Protein AF-A0A920USP1-F1 (afdb_monomer)

Secondary structure (DSSP, 8-state):
----S--STT--EEEE-GGGTT--THHHHHHHHHHH-SSEEEEEE-HHHHTT-TT--EEE--TTS-S-EEE-SSSHHHHHHHTTEEEEEEEE--PPP--SSHHHHHHHHHHHHHHHHH-HHHHHHHHHTTHHHHHHHHHHT-S-BTTTTBS-SS-TTS--TTSHHHHTTTTTHHHH----TT-TTTT------EEEEEEE-

Radius of gyration: 20.53 Å; Cα contacts (8 Å, |Δi|>4): 372; chains: 1; bounding box: 49×32×53 Å

Structure (mmCIF, N/CA/C/O backbone):
data_AF-A0A920USP1-F1
#
_entry.id   AF-A0A920USP1-F1
#
loop_
_atom_site.group_PDB
_atom_site.id
_atom_site.type_symbol
_atom_site.label_atom_id
_atom_site.label_alt_id
_atom_site.label_comp_id
_atom_site.label_asym_id
_atom_site.label_entity_id
_atom_site.label_seq_id
_atom_site.pdbx_PDB_ins_code
_atom_site.Cartn_x
_atom_site.Cartn_y
_atom_site.Cartn_z
_atom_site.occupancy
_atom_site.B_iso_or_equiv
_atom_site.auth_seq_id
_atom_site.auth_comp_id
_atom_site.auth_asym_id
_atom_site.auth_atom_id
_atom_site.pdbx_PDB_model_num
ATOM 1 N N . MET A 1 1 ? -23.768 18.004 18.013 1.00 29.53 1 MET A N 1
ATOM 2 C CA . MET A 1 1 ? -23.484 17.307 19.291 1.00 29.53 1 MET A CA 1
ATOM 3 C C . MET A 1 1 ? -23.160 15.887 18.896 1.00 29.53 1 MET A C 1
ATOM 5 O O . MET A 1 1 ? -24.008 15.007 18.949 1.00 29.53 1 MET A O 1
ATOM 9 N N . ASP A 1 2 ? -21.971 15.749 18.330 1.00 38.72 2 ASP A N 1
ATOM 10 C CA . ASP A 1 2 ? -21.527 14.575 17.599 1.00 38.72 2 ASP A CA 1
ATOM 11 C C . ASP A 1 2 ? -21.044 13.545 18.611 1.00 38.72 2 ASP A C 1
ATOM 13 O O . ASP A 1 2 ? -20.052 13.755 19.306 1.00 38.72 2 ASP A O 1
ATOM 17 N N . SER A 1 3 ? -21.810 12.470 18.767 1.00 50.75 3 SER A N 1
ATOM 18 C CA . SER A 1 3 ? -21.347 11.284 19.476 1.00 50.75 3 SER A CA 1
ATOM 19 C C . SER A 1 3 ? -20.151 10.727 18.711 1.00 50.75 3 SER A C 1
ATOM 21 O O . SER A 1 3 ? -20.316 10.369 17.541 1.00 50.75 3 SER A O 1
ATOM 23 N N . ASP A 1 4 ? -18.977 10.662 19.344 1.00 56.91 4 ASP A N 1
ATOM 24 C CA . ASP A 1 4 ? -17.809 10.003 18.759 1.00 56.91 4 ASP A CA 1
ATOM 25 C C . ASP A 1 4 ? -18.226 8.619 18.232 1.00 56.91 4 ASP A C 1
ATOM 27 O O . ASP A 1 4 ? -18.841 7.835 18.964 1.00 56.91 4 ASP A O 1
ATOM 31 N N . PRO A 1 5 ? -17.942 8.292 16.959 1.00 61.31 5 PRO A N 1
ATOM 32 C CA . PRO A 1 5 ? -18.365 7.026 16.381 1.00 61.31 5 PRO A CA 1
ATOM 33 C C . PRO A 1 5 ? -17.615 5.828 16.981 1.00 61.31 5 PRO A C 1
ATOM 35 O O . PRO A 1 5 ? -17.983 4.691 16.684 1.00 61.31 5 PRO A O 1
ATOM 38 N N . PHE A 1 6 ? -16.597 6.062 17.813 1.00 64.06 6 PHE A N 1
ATOM 39 C CA . PHE A 1 6 ? -15.884 5.065 18.603 1.00 64.06 6 PHE A CA 1
ATOM 40 C C . PHE A 1 6 ? -16.258 5.246 20.079 1.00 64.06 6 PHE A C 1
ATOM 42 O O . PHE A 1 6 ? -15.922 6.245 20.704 1.00 64.06 6 PHE A O 1
ATOM 49 N N . SER A 1 7 ? -17.007 4.294 20.639 1.00 57.47 7 SER A N 1
ATOM 50 C CA . SER A 1 7 ? -17.599 4.415 21.977 1.00 57.47 7 SER A CA 1
ATOM 51 C C . SER A 1 7 ? -16.647 4.084 23.134 1.00 57.47 7 SER A C 1
ATOM 53 O O . SER A 1 7 ? -16.998 4.416 24.268 1.00 57.47 7 SER A O 1
ATOM 55 N N . LYS A 1 8 ? -15.465 3.486 22.868 1.00 59.38 8 LYS A N 1
ATOM 56 C CA . LYS A 1 8 ? -14.322 3.256 23.789 1.00 59.38 8 LYS A CA 1
ATOM 57 C C . LYS A 1 8 ? -13.103 2.646 23.070 1.00 59.38 8 LYS A C 1
ATOM 59 O O . LYS A 1 8 ? -13.247 1.960 22.060 1.00 59.38 8 LYS A O 1
ATOM 64 N N . GLU A 1 9 ? -11.907 2.830 23.642 1.00 60.62 9 GLU A N 1
ATOM 65 C CA . GLU A 1 9 ? -10.669 2.178 23.180 1.00 60.62 9 GLU A CA 1
ATOM 66 C C . GLU A 1 9 ? -10.782 0.645 23.300 1.00 60.62 9 GLU A C 1
ATOM 68 O O . GLU A 1 9 ? -11.146 0.120 24.355 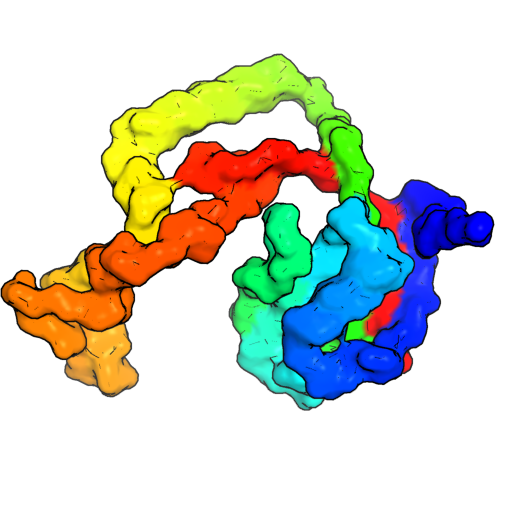1.00 60.62 9 GLU A O 1
ATOM 73 N N . GLY A 1 10 ? -10.491 -0.074 22.211 1.00 65.44 10 GLY A N 1
ATOM 74 C CA . GLY A 1 10 ? -10.566 -1.540 22.155 1.00 65.44 10 GLY A CA 1
ATOM 75 C C . GLY A 1 10 ? -11.961 -2.134 21.906 1.00 65.44 10 GLY A C 1
ATOM 76 O O . GLY A 1 10 ? -12.105 -3.356 21.915 1.00 65.44 10 GLY A O 1
ATOM 77 N N . GLU A 1 11 ? -12.984 -1.313 21.663 1.00 74.81 11 GLU A N 1
ATOM 78 C CA . GLU A 1 11 ? -14.320 -1.799 21.313 1.00 74.81 11 GLU A CA 1
ATOM 79 C C . GLU A 1 11 ? -14.412 -2.188 19.827 1.00 74.81 11 GLU A C 1
ATOM 81 O O . GLU A 1 11 ? -13.885 -1.495 18.954 1.00 74.81 11 GLU A O 1
ATOM 86 N N . ILE A 1 12 ? -15.096 -3.303 19.542 1.00 80.38 12 ILE A N 1
ATOM 87 C CA . ILE A 1 12 ? -15.401 -3.750 18.179 1.00 80.38 12 ILE A CA 1
ATOM 88 C C . ILE A 1 12 ? -16.877 -3.504 17.911 1.00 80.38 12 ILE A C 1
ATOM 90 O O . ILE A 1 12 ? -17.737 -4.035 18.612 1.00 80.38 12 ILE A O 1
ATOM 94 N N . ALA A 1 13 ? -17.168 -2.743 16.862 1.00 83.00 13 ALA A N 1
ATOM 95 C CA . ALA A 1 13 ? -18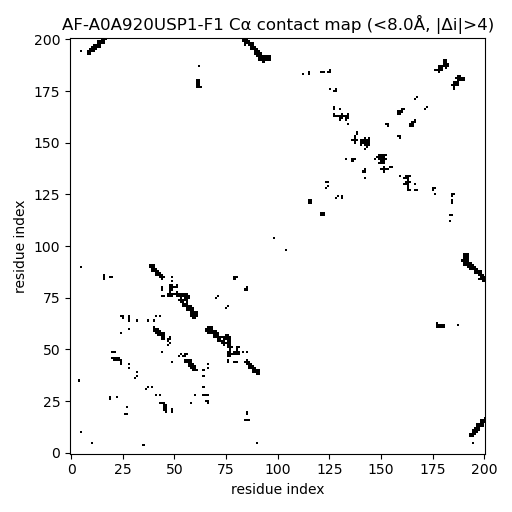.532 -2.474 16.436 1.00 83.00 13 ALA A CA 1
ATOM 96 C C . ALA A 1 13 ? -18.724 -2.768 14.946 1.00 83.00 13 ALA A C 1
ATOM 98 O O . ALA A 1 13 ? -17.786 -2.672 14.146 1.00 83.00 13 ALA A O 1
ATOM 99 N N . TYR A 1 14 ? -19.959 -3.141 14.608 1.00 85.75 14 TYR A N 1
ATOM 100 C CA . TYR A 1 14 ? -20.363 -3.522 13.262 1.00 85.75 14 TYR A CA 1
ATOM 101 C C . TYR A 1 14 ? -21.330 -2.493 12.690 1.00 85.75 14 TYR A C 1
ATOM 103 O O . TYR A 1 14 ? -22.383 -2.243 13.272 1.00 85.75 14 TYR A O 1
ATOM 111 N N . ASP A 1 15 ? -20.969 -1.905 11.553 1.00 86.44 15 ASP A N 1
ATOM 112 C CA . ASP A 1 15 ? -21.799 -0.938 10.834 1.00 86.44 15 ASP A CA 1
ATOM 113 C C . ASP A 1 15 ? -22.231 -1.518 9.476 1.00 86.44 15 ASP A C 1
ATOM 115 O O . ASP A 1 15 ? -21.500 -2.284 8.849 1.00 86.44 15 ASP A O 1
ATOM 119 N N . SER A 1 16 ? -23.421 -1.152 8.992 1.00 88.00 16 SER A N 1
ATOM 120 C CA . SER A 1 16 ? -23.887 -1.621 7.681 1.00 88.00 16 SER A CA 1
ATOM 121 C C . SER A 1 16 ? -23.001 -1.088 6.552 1.00 88.00 16 SER A C 1
ATOM 123 O O . SER A 1 16 ? -22.786 0.122 6.417 1.00 88.00 16 SER A O 1
ATOM 125 N N . ALA A 1 17 ? -22.535 -2.004 5.701 1.00 88.88 17 ALA A N 1
ATOM 126 C CA . ALA A 1 17 ? -21.726 -1.691 4.528 1.00 88.88 17 ALA A CA 1
ATOM 127 C C . ALA A 1 17 ? -22.534 -1.289 3.276 1.00 88.88 17 ALA A C 1
ATOM 129 O O . ALA A 1 17 ? -21.934 -0.893 2.275 1.00 88.88 17 ALA A O 1
ATOM 130 N N . THR A 1 18 ? -23.870 -1.376 3.303 1.00 89.81 18 THR A N 1
ATOM 131 C CA . THR A 1 18 ? -24.747 -1.197 2.126 1.00 89.81 18 THR A CA 1
ATOM 132 C C . THR A 1 18 ? -24.463 0.069 1.301 1.00 89.81 18 THR A C 1
ATOM 134 O O . THR A 1 18 ? -24.410 -0.046 0.077 1.00 89.81 18 THR A O 1
ATOM 137 N N . PRO A 1 19 ? -24.200 1.254 1.893 1.00 89.12 19 PRO A N 1
ATOM 138 C CA . PRO A 1 19 ? -23.930 2.479 1.126 1.00 89.12 19 PRO A CA 1
ATOM 139 C C . PRO A 1 19 ? -22.610 2.480 0.339 1.00 89.12 19 PRO A C 1
ATOM 141 O O . PRO A 1 19 ? -22.355 3.419 -0.421 1.00 89.12 19 PRO A O 1
ATOM 144 N N . TYR A 1 20 ? -21.749 1.487 0.572 1.00 89.12 20 TYR A N 1
ATOM 145 C CA . TYR A 1 20 ? -20.389 1.410 0.039 1.00 89.12 20 TYR A CA 1
ATOM 146 C C . TYR A 1 20 ? -20.204 0.275 -0.980 1.00 89.12 20 TYR A C 1
ATOM 148 O O . TYR A 1 20 ? -19.172 0.237 -1.652 1.00 89.12 20 TYR A O 1
ATOM 156 N N . LEU A 1 21 ? -21.171 -0.644 -1.090 1.00 89.94 21 LEU A N 1
ATOM 157 C CA . LEU A 1 21 ? -21.120 -1.788 -2.006 1.00 89.94 21 LEU A CA 1
ATOM 158 C C . LEU A 1 21 ? -21.119 -1.336 -3.472 1.00 89.94 21 LEU A C 1
ATOM 160 O O . LEU A 1 21 ? -21.748 -0.340 -3.828 1.00 89.94 21 LEU A O 1
ATOM 164 N N . GLY A 1 22 ? -20.390 -2.056 -4.324 1.00 87.44 22 GLY A N 1
ATOM 165 C CA . GLY A 1 22 ? -20.273 -1.776 -5.757 1.00 87.44 22 GLY A CA 1
ATOM 166 C C . GLY A 1 22 ? -19.459 -0.528 -6.116 1.00 87.44 22 GLY A C 1
ATOM 167 O O . GLY A 1 22 ? -19.231 -0.269 -7.296 1.00 87.44 22 GLY A O 1
ATOM 168 N N . LEU A 1 23 ? -18.987 0.246 -5.131 1.00 89.88 23 LEU A N 1
ATOM 169 C CA . LEU A 1 23 ? -18.185 1.445 -5.370 1.00 89.88 23 LEU A CA 1
ATOM 170 C C . LEU A 1 23 ? -16.690 1.117 -5.490 1.00 89.88 23 LEU A C 1
ATOM 172 O O . LEU A 1 23 ? -16.138 0.337 -4.706 1.00 89.88 23 LEU A O 1
ATOM 176 N N . GLY A 1 24 ? -16.013 1.786 -6.429 1.00 88.25 24 GLY A N 1
ATOM 177 C CA . GLY A 1 24 ? -14.551 1.768 -6.543 1.00 88.25 24 GLY A CA 1
ATOM 178 C C . GLY A 1 24 ? -13.883 2.520 -5.389 1.00 88.25 24 GLY A C 1
ATOM 179 O O . GLY A 1 24 ? -14.413 3.531 -4.947 1.00 88.25 24 GLY A O 1
ATOM 180 N N . ASN A 1 25 ? -12.719 2.049 -4.926 1.00 88.19 25 ASN A N 1
ATOM 181 C CA . ASN A 1 25 ? -12.123 2.335 -3.605 1.00 88.19 25 ASN A CA 1
ATOM 182 C C . ASN A 1 25 ? -12.047 3.808 -3.163 1.00 88.19 25 ASN A C 1
ATOM 184 O O . ASN A 1 25 ? -12.152 4.070 -1.968 1.00 88.19 25 ASN A O 1
ATOM 188 N N . PHE A 1 26 ? -11.918 4.770 -4.078 1.00 89.75 26 PHE A N 1
ATOM 189 C CA . PHE A 1 26 ? -11.856 6.196 -3.731 1.00 89.75 26 PHE A CA 1
ATOM 190 C C . PHE A 1 26 ? -13.175 6.748 -3.170 1.00 89.75 26 PHE A C 1
ATOM 192 O O . PHE A 1 26 ? -13.170 7.453 -2.164 1.00 89.75 26 PHE A O 1
ATOM 199 N N . ALA A 1 27 ? -14.313 6.391 -3.770 1.00 90.62 27 ALA A N 1
ATOM 200 C CA . ALA A 1 27 ? -15.624 6.861 -3.322 1.00 90.62 27 ALA A CA 1
ATOM 201 C C . ALA A 1 27 ? -16.006 6.395 -1.896 1.00 90.62 27 ALA A C 1
ATOM 203 O O . ALA A 1 27 ? -16.414 7.238 -1.094 1.00 90.62 27 ALA A O 1
ATOM 204 N N . PRO A 1 28 ? -15.876 5.103 -1.519 1.00 90.38 28 PRO A N 1
ATOM 205 C CA . PRO A 1 28 ? -16.131 4.670 -0.156 1.00 90.38 28 PRO A CA 1
ATOM 206 C C . PRO A 1 28 ? -15.077 5.207 0.818 1.00 90.38 28 PRO A C 1
ATOM 208 O O . PRO A 1 28 ? -15.452 5.514 1.941 1.00 90.38 28 PRO A O 1
ATOM 211 N N . ALA A 1 29 ? -13.813 5.400 0.413 1.00 90.44 29 ALA A N 1
ATOM 212 C CA . ALA A 1 29 ? 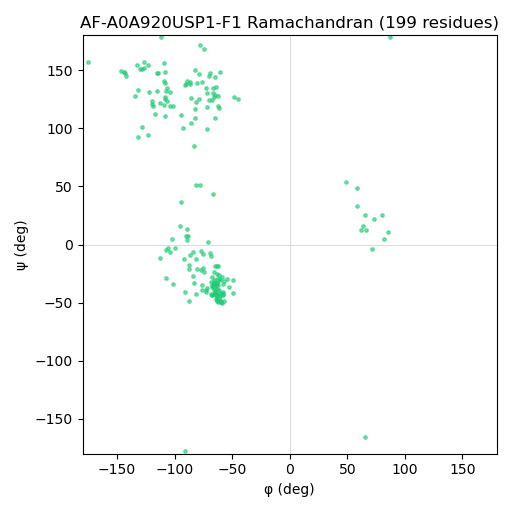-12.805 6.028 1.273 1.00 90.44 29 ALA A CA 1
ATOM 213 C C . ALA A 1 29 ? -13.216 7.448 1.697 1.00 90.44 29 ALA A C 1
ATOM 215 O O . ALA A 1 29 ? -13.258 7.724 2.894 1.00 90.44 29 ALA A O 1
ATOM 216 N N . SER A 1 30 ? -13.611 8.313 0.751 1.00 90.81 30 SER A N 1
ATOM 217 C CA . SER A 1 30 ? -14.113 9.661 1.076 1.00 90.81 30 SER A CA 1
ATOM 218 C C . SER A 1 30 ? -15.308 9.617 2.024 1.00 90.81 30 SER A C 1
ATOM 220 O O . SER A 1 30 ? -15.291 10.274 3.058 1.00 90.81 30 SER A O 1
ATOM 222 N N . ARG A 1 31 ? -16.316 8.785 1.733 1.00 90.56 31 ARG A N 1
ATOM 223 C CA . ARG A 1 31 ? -17.524 8.692 2.571 1.00 90.56 31 ARG A CA 1
ATOM 224 C C . ARG A 1 31 ? -17.252 8.142 3.972 1.00 90.56 31 ARG A C 1
ATOM 226 O O . ARG A 1 31 ? -17.956 8.479 4.920 1.00 90.56 31 ARG A O 1
ATOM 233 N N . LEU A 1 32 ? -16.277 7.247 4.113 1.00 89.38 32 LEU A N 1
ATOM 234 C CA . LEU A 1 32 ? -15.867 6.729 5.416 1.00 89.38 32 LEU A CA 1
ATOM 235 C C . LEU A 1 32 ? -15.093 7.791 6.205 1.00 89.38 32 LEU A C 1
ATOM 237 O O . LEU A 1 32 ? -15.342 7.937 7.396 1.00 89.38 32 LEU A O 1
ATOM 241 N N . HIS A 1 33 ? -14.233 8.581 5.560 1.00 89.31 33 HIS A N 1
ATOM 242 C CA . HIS A 1 33 ? -13.569 9.713 6.214 1.00 89.31 33 HIS A CA 1
ATOM 243 C C . HIS A 1 33 ? -14.541 10.842 6.588 1.00 89.31 33 HIS A C 1
ATOM 245 O O . HIS A 1 33 ? -14.407 11.424 7.658 1.00 89.31 33 HIS A O 1
ATOM 251 N N . GLU A 1 34 ? -15.575 11.099 5.786 1.00 89.56 34 GLU A N 1
ATOM 252 C CA . GLU A 1 34 ? -16.657 12.029 6.144 1.00 89.56 34 GLU A CA 1
ATOM 253 C C . GLU A 1 34 ? -17.440 11.558 7.377 1.00 89.56 34 GLU A C 1
ATOM 255 O O . GLU A 1 34 ? -17.810 12.366 8.224 1.00 89.56 34 GLU A O 1
ATOM 260 N N . ARG A 1 35 ? -17.679 10.246 7.498 1.00 86.44 35 ARG A N 1
ATOM 261 C CA . ARG A 1 35 ? -18.472 9.667 8.590 1.00 86.44 35 ARG A CA 1
ATOM 262 C C . ARG A 1 35 ? -17.689 9.467 9.888 1.00 86.44 35 ARG A C 1
ATOM 264 O O . ARG A 1 35 ? -18.238 9.689 10.961 1.00 86.44 35 ARG A O 1
ATOM 271 N N . TYR A 1 36 ? -16.453 8.982 9.796 1.00 84.94 36 TYR A N 1
ATOM 272 C CA . TYR A 1 36 ? -15.628 8.595 10.949 1.00 84.94 36 TYR A CA 1
ATOM 273 C C . TYR A 1 36 ? -14.499 9.593 11.245 1.00 84.94 36 TYR A C 1
ATOM 275 O O . TYR A 1 36 ? -13.771 9.429 12.221 1.00 84.94 36 TYR A O 1
ATOM 283 N N . GLY A 1 37 ? -14.354 10.632 10.421 1.00 85.69 37 GLY A N 1
ATOM 284 C CA . GLY A 1 37 ? -13.329 11.658 10.545 1.00 85.69 37 GLY A CA 1
ATOM 285 C C . GLY A 1 37 ? -12.007 11.311 9.854 1.00 85.69 37 GLY A C 1
ATOM 286 O O . GLY A 1 37 ? -11.799 10.242 9.278 1.00 85.69 37 GLY A O 1
ATOM 287 N N . ASN A 1 38 ? -11.067 12.251 9.938 1.00 84.62 38 ASN A N 1
ATOM 288 C CA . ASN A 1 38 ? -9.758 12.159 9.281 1.00 84.62 38 ASN A CA 1
ATOM 289 C C . ASN A 1 38 ? -8.700 11.418 10.114 1.00 84.62 38 ASN A C 1
ATOM 291 O O . ASN A 1 38 ? -7.621 11.118 9.618 1.00 84.62 38 ASN A O 1
ATOM 295 N N . LYS A 1 39 ? -8.990 11.112 11.384 1.00 84.56 39 LYS A N 1
ATOM 296 C CA . LYS A 1 39 ? -8.074 10.412 12.301 1.00 84.56 39 LYS A CA 1
ATOM 297 C C . LYS A 1 39 ? -8.324 8.905 12.321 1.00 84.56 39 LYS A C 1
ATOM 299 O O . LYS A 1 39 ? -8.227 8.266 13.361 1.00 84.56 39 LYS A O 1
ATOM 304 N N . VAL A 1 40 ? -8.659 8.333 11.171 1.00 86.62 40 VAL A N 1
ATOM 305 C CA . VAL A 1 40 ? -8.875 6.891 11.011 1.00 86.62 40 VAL A CA 1
ATOM 306 C C . VAL A 1 40 ? -8.009 6.363 9.878 1.00 86.62 40 VAL A C 1
ATOM 308 O O . VAL A 1 40 ? -7.649 7.099 8.963 1.00 86.62 40 VAL A O 1
ATOM 311 N N . SER A 1 41 ? -7.637 5.096 9.946 1.00 88.19 41 SER A N 1
ATOM 312 C CA . SER A 1 41 ? -7.062 4.346 8.836 1.00 88.19 41 SER A CA 1
ATOM 313 C C . SER A 1 41 ? -8.086 3.329 8.364 1.00 88.19 41 SER A C 1
ATOM 315 O O . SER A 1 41 ? -8.805 2.745 9.174 1.00 88.19 41 SER A O 1
ATOM 317 N N . ILE A 1 42 ? -8.181 3.132 7.056 1.00 90.62 42 ILE A N 1
ATOM 318 C CA . ILE A 1 42 ? -9.222 2.303 6.462 1.00 90.62 42 ILE A CA 1
ATOM 319 C C . ILE A 1 42 ? -8.564 1.193 5.653 1.00 90.62 42 ILE A C 1
ATOM 321 O O . ILE A 1 42 ? -7.690 1.470 4.841 1.00 90.62 42 ILE A O 1
ATOM 325 N N . GLY A 1 43 ? -9.002 -0.049 5.850 1.00 92.50 43 GLY A N 1
ATOM 326 C CA . GLY A 1 43 ? -8.791 -1.170 4.936 1.00 92.50 43 GLY A CA 1
ATOM 327 C C . GLY A 1 43 ? -10.059 -1.426 4.121 1.00 92.50 43 GLY A C 1
ATOM 328 O O . GLY A 1 43 ? -11.106 -1.716 4.692 1.00 92.50 43 GLY A O 1
ATOM 329 N N . LEU A 1 44 ? -9.987 -1.316 2.798 1.00 92.62 44 LEU A N 1
ATOM 330 C CA . LEU A 1 44 ? -11.109 -1.386 1.865 1.00 92.62 44 LEU A CA 1
ATOM 331 C C . LEU A 1 44 ? -11.011 -2.592 0.938 1.00 92.62 44 LEU A C 1
ATOM 333 O O . LEU A 1 44 ? -9.994 -2.818 0.279 1.00 92.62 44 LEU A O 1
ATOM 337 N N . CYS A 1 45 ? -12.125 -3.304 0.822 1.00 92.44 45 CYS A N 1
ATOM 338 C CA . CYS A 1 45 ? -12.345 -4.302 -0.207 1.00 92.44 45 CYS A CA 1
ATOM 339 C C . CYS A 1 45 ? -12.880 -3.616 -1.470 1.00 92.44 45 CYS A C 1
ATOM 341 O O . CYS A 1 45 ? -13.873 -2.888 -1.416 1.00 92.44 45 CYS A O 1
ATOM 343 N N . GLY A 1 46 ? -12.226 -3.829 -2.610 1.00 90.25 46 GLY A N 1
ATOM 344 C CA . GLY A 1 46 ? -12.724 -3.331 -3.891 1.00 90.25 46 GLY A CA 1
ATOM 345 C C . GLY A 1 46 ? -13.857 -4.182 -4.466 1.00 90.25 46 GLY A C 1
ATOM 346 O O . GLY A 1 46 ? -14.096 -5.290 -3.987 1.00 90.25 46 GLY A O 1
ATOM 347 N N . PRO A 1 47 ? -14.506 -3.722 -5.550 1.00 90.88 47 PRO A N 1
ATOM 348 C CA . PRO A 1 47 ? -15.579 -4.473 -6.205 1.00 90.88 47 PRO A CA 1
ATOM 349 C C . PRO A 1 47 ? -15.119 -5.870 -6.649 1.00 90.88 47 PRO A C 1
ATOM 351 O O . PRO A 1 47 ? -15.893 -6.815 -6.595 1.00 90.88 47 PRO A O 1
ATOM 354 N N . VAL A 1 48 ? -13.834 -6.027 -7.001 1.00 90.81 48 VAL A N 1
ATOM 355 C CA . VAL A 1 48 ? -13.241 -7.329 -7.357 1.00 90.81 48 VAL A CA 1
ATOM 356 C C . VAL A 1 48 ? -13.243 -8.319 -6.195 1.00 90.81 48 VAL A C 1
ATOM 358 O O . VAL A 1 48 ? -13.425 -9.514 -6.405 1.00 90.81 48 VAL A O 1
ATOM 361 N N . GLY A 1 49 ? -13.067 -7.836 -4.965 1.00 89.94 49 GLY A N 1
ATOM 362 C CA . GLY A 1 49 ? -13.164 -8.683 -3.780 1.00 89.94 49 GLY A CA 1
ATOM 363 C C . GLY A 1 49 ? -14.613 -9.006 -3.422 1.00 89.94 49 GLY A C 1
ATOM 364 O O . GLY A 1 49 ? -14.886 -10.136 -3.029 1.00 89.94 49 GLY A O 1
ATOM 365 N N . GLU A 1 50 ? -15.550 -8.074 -3.636 1.00 90.44 50 GLU A N 1
ATOM 366 C CA . GLU A 1 50 ? -16.982 -8.270 -3.347 1.00 90.44 50 GLU A CA 1
ATOM 367 C C . GLU A 1 50 ? -17.593 -9.462 -4.093 1.00 90.44 50 GLU A C 1
ATOM 369 O O . GLU A 1 50 ? -18.350 -10.222 -3.496 1.00 90.44 50 GLU A O 1
ATOM 374 N N . TYR A 1 51 ? -17.235 -9.672 -5.366 1.00 91.19 51 TYR A N 1
ATOM 375 C CA . TYR A 1 51 ? -17.688 -10.845 -6.127 1.00 91.19 51 TYR A CA 1
ATOM 376 C C . TYR A 1 51 ? -16.772 -12.077 -5.988 1.00 91.19 51 TYR A C 1
ATOM 378 O O . TYR A 1 51 ? -16.979 -13.076 -6.675 1.00 91.19 51 TYR A O 1
ATOM 386 N N . GLY A 1 52 ? -15.761 -12.037 -5.110 1.00 87.94 52 GLY A N 1
ATOM 387 C CA . GLY A 1 52 ? -14.871 -13.173 -4.837 1.00 87.94 52 GLY A CA 1
ATOM 388 C C . GLY A 1 52 ? -13.753 -13.391 -5.865 1.00 87.94 52 GLY A C 1
ATOM 389 O O . GLY A 1 52 ? -13.261 -14.508 -6.014 1.00 87.94 52 GLY A O 1
ATOM 390 N N . GLY A 1 53 ? -13.329 -12.353 -6.588 1.00 90.19 53 GLY A N 1
ATOM 391 C CA . GLY A 1 53 ? -12.264 -12.453 -7.586 1.00 90.19 53 GLY A CA 1
ATOM 392 C C . GLY A 1 53 ? -10.893 -12.740 -6.966 1.00 90.19 53 GLY A C 1
ATOM 393 O O . GLY A 1 53 ? -10.401 -11.965 -6.150 1.00 90.19 53 GLY A O 1
ATOM 394 N N . LEU A 1 54 ? -10.220 -13.807 -7.401 1.00 88.94 54 LEU A N 1
ATOM 395 C CA . LEU A 1 54 ? -8.945 -14.280 -6.826 1.00 88.94 54 LEU A CA 1
ATOM 396 C C . LEU A 1 54 ? -7.770 -13.292 -6.959 1.00 88.94 54 LEU A C 1
ATOM 398 O O . LEU A 1 54 ? -6.787 -13.399 -6.231 1.00 88.94 54 LEU A O 1
ATOM 402 N N . LEU A 1 55 ? -7.876 -12.321 -7.870 1.00 88.75 55 LEU A N 1
ATOM 403 C CA . LEU A 1 55 ? -6.888 -11.254 -8.072 1.00 88.75 55 LEU A CA 1
ATOM 404 C C . LEU A 1 55 ? -7.152 -10.013 -7.204 1.00 88.75 55 LEU A C 1
ATOM 406 O O . LEU A 1 55 ? -6.473 -9.000 -7.351 1.00 88.75 55 LEU A O 1
ATOM 410 N N . SER A 1 56 ? -8.155 -10.053 -6.325 1.00 90.75 56 SER A N 1
ATOM 411 C CA . SER A 1 56 ? -8.479 -8.917 -5.467 1.00 90.75 56 SER A CA 1
ATOM 412 C C . SER A 1 56 ? -7.505 -8.763 -4.303 1.00 90.75 56 SER A C 1
ATOM 414 O O . SER A 1 56 ? -7.117 -9.720 -3.623 1.00 90.75 56 SER A O 1
ATOM 416 N N . GLY A 1 57 ? -7.175 -7.502 -4.047 1.00 90.38 57 GLY A N 1
ATOM 417 C CA . GLY A 1 57 ? -6.434 -7.065 -2.878 1.00 90.38 57 GLY A CA 1
ATOM 418 C C . GLY A 1 57 ? -7.282 -6.235 -1.923 1.00 90.38 57 GLY A C 1
ATOM 419 O O . GLY A 1 57 ? -8.447 -5.933 -2.192 1.00 90.38 57 GLY A O 1
ATOM 420 N N . ILE A 1 58 ? -6.655 -5.840 -0.821 1.00 92.06 58 ILE A N 1
ATOM 421 C CA . ILE A 1 58 ? -7.211 -4.896 0.152 1.00 92.06 58 ILE A CA 1
ATOM 422 C C . ILE A 1 58 ? -6.444 -3.582 0.016 1.00 92.06 58 ILE A C 1
ATOM 424 O O . ILE A 1 58 ? -5.211 -3.582 0.057 1.00 92.06 58 ILE A O 1
ATOM 428 N N . SER A 1 59 ? -7.165 -2.477 -0.166 1.00 91.56 59 SER A N 1
ATOM 429 C CA . SER A 1 59 ? -6.580 -1.136 -0.221 1.00 91.56 59 SER A CA 1
ATOM 430 C C . SER A 1 59 ? -6.542 -0.505 1.164 1.00 91.56 59 SER A C 1
ATOM 432 O O . SER A 1 59 ? -7.529 -0.576 1.881 1.00 91.56 59 SER A O 1
ATOM 434 N N . PHE A 1 60 ? -5.449 0.156 1.524 1.00 90.50 60 PHE A N 1
ATOM 435 C CA . PHE A 1 60 ? -5.297 0.866 2.787 1.00 90.50 60 PHE A CA 1
ATOM 436 C C . PHE A 1 60 ? -5.138 2.369 2.571 1.00 90.50 60 PHE A C 1
ATOM 438 O O . PHE A 1 60 ? -4.550 2.795 1.570 1.00 90.50 60 PHE A O 1
ATOM 445 N N . SER A 1 61 ? -5.649 3.153 3.520 1.00 85.38 61 SER A N 1
ATOM 446 C CA . SER A 1 61 ? -5.428 4.599 3.575 1.00 85.38 61 SER A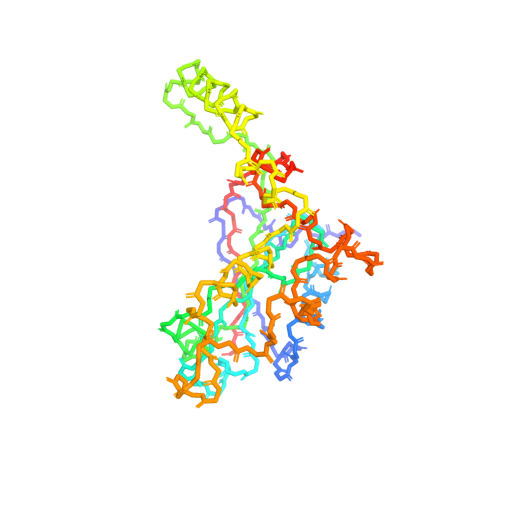 CA 1
ATOM 447 C C . SER A 1 61 ? -3.949 4.923 3.790 1.00 85.38 61 SER A C 1
ATOM 449 O O . SER A 1 61 ? -3.284 4.323 4.635 1.00 85.38 61 SER A O 1
ATOM 451 N N . ASP A 1 62 ? -3.450 5.895 3.037 1.00 80.88 62 ASP A N 1
ATOM 452 C CA . ASP A 1 62 ? -2.132 6.499 3.227 1.00 80.88 62 ASP A CA 1
ATOM 453 C C . ASP A 1 62 ? -2.198 7.725 4.156 1.00 80.88 62 ASP A C 1
ATOM 455 O O . ASP A 1 62 ? -3.274 8.082 4.645 1.00 80.88 62 ASP A O 1
ATOM 459 N N . THR A 1 63 ? -1.071 8.408 4.381 1.00 73.75 63 THR A N 1
ATOM 460 C CA . THR A 1 63 ? -1.023 9.638 5.200 1.00 73.75 63 THR A CA 1
ATOM 461 C C . THR A 1 63 ? -1.930 10.753 4.675 1.00 73.75 63 THR A C 1
ATOM 463 O O . THR A 1 63 ? -2.446 11.538 5.464 1.00 73.75 63 THR A O 1
ATOM 466 N N . ASP A 1 64 ? -2.176 10.777 3.363 1.00 77.81 64 ASP A N 1
ATOM 467 C CA . ASP A 1 64 ? -3.077 11.725 2.695 1.00 77.81 64 ASP A CA 1
ATOM 468 C C . ASP A 1 64 ? -4.535 11.229 2.630 1.00 77.81 64 ASP A C 1
ATOM 470 O O . ASP A 1 64 ? -5.336 11.749 1.852 1.00 77.81 64 ASP A O 1
ATOM 474 N N . LEU A 1 65 ? -4.889 10.184 3.390 1.00 80.69 65 LEU A N 1
ATOM 475 C CA . LEU A 1 65 ? -6.234 9.588 3.446 1.00 80.69 65 LEU A CA 1
ATOM 476 C C . LEU A 1 65 ? -6.712 8.962 2.121 1.00 80.69 65 LEU A C 1
ATOM 478 O O . LEU A 1 65 ? -7.892 8.664 1.935 1.00 80.69 65 LEU A O 1
ATOM 482 N N . ARG A 1 66 ? -5.792 8.726 1.181 1.00 81.12 66 ARG A N 1
ATOM 483 C CA . ARG A 1 66 ? -6.080 8.068 -0.101 1.00 81.12 66 ARG A CA 1
ATOM 484 C C . ARG A 1 66 ? -5.927 6.551 0.032 1.00 81.12 66 ARG A C 1
ATOM 486 O O . ARG A 1 66 ? -4.956 6.115 0.644 1.00 81.12 66 ARG A O 1
ATOM 493 N N . PRO A 1 67 ? -6.788 5.728 -0.594 1.00 83.75 67 PRO A N 1
ATOM 494 C CA . PRO A 1 67 ? -6.665 4.268 -0.581 1.00 83.75 67 PRO A CA 1
ATOM 495 C C . PRO A 1 67 ? -5.583 3.764 -1.566 1.00 83.75 67 PRO A C 1
ATOM 497 O O . PRO A 1 67 ? -5.859 2.922 -2.422 1.00 83.75 67 PRO A O 1
ATOM 500 N N . SER A 1 68 ? -4.367 4.321 -1.504 1.00 83.69 68 SER A N 1
ATOM 501 C CA . SER A 1 68 ? -3.277 4.088 -2.470 1.00 83.69 68 SER A CA 1
ATOM 502 C C . SER A 1 68 ? -2.337 2.940 -2.094 1.00 83.69 68 SER A C 1
ATOM 504 O O . SER A 1 68 ? -1.551 2.490 -2.927 1.00 83.69 68 SER A O 1
ATOM 506 N N . ARG A 1 69 ? -2.408 2.422 -0.863 1.00 85.75 69 ARG A N 1
ATOM 507 C CA . ARG A 1 69 ? -1.620 1.258 -0.424 1.00 85.75 69 ARG A CA 1
ATOM 508 C C . ARG A 1 69 ? -2.397 -0.021 -0.703 1.00 85.75 69 ARG A C 1
ATOM 510 O O . ARG A 1 69 ? -3.596 -0.044 -0.471 1.00 85.75 69 ARG A O 1
ATOM 517 N N . LEU A 1 70 ? -1.759 -1.087 -1.191 1.00 87.62 70 LEU A N 1
ATOM 518 C CA . LEU A 1 70 ? -2.463 -2.333 -1.527 1.00 87.62 70 LEU A CA 1
ATOM 519 C C . LEU A 1 70 ? -1.753 -3.587 -1.011 1.00 87.62 70 LEU A C 1
ATOM 521 O O . LEU A 1 70 ? -0.608 -3.858 -1.365 1.00 87.62 70 LEU A O 1
ATOM 525 N N . ALA A 1 71 ? -2.491 -4.428 -0.286 1.00 89.25 71 ALA A N 1
ATOM 526 C CA . ALA A 1 71 ? -2.181 -5.847 -0.147 1.00 89.25 71 ALA A CA 1
ATOM 527 C C . ALA A 1 71 ? -2.752 -6.586 -1.366 1.00 89.25 71 ALA A C 1
ATOM 529 O O . ALA A 1 71 ? -3.889 -7.050 -1.347 1.00 89.25 71 ALA A O 1
ATOM 530 N N . ALA A 1 72 ? -1.988 -6.607 -2.462 1.00 83.38 72 ALA A N 1
ATOM 531 C CA . ALA A 1 72 ? -2.494 -6.956 -3.794 1.00 83.38 72 ALA A CA 1
ATOM 532 C C . ALA A 1 72 ? -2.481 -8.457 -4.140 1.00 83.38 72 ALA A C 1
ATOM 534 O O . ALA A 1 72 ? -3.175 -8.877 -5.061 1.00 83.38 72 ALA A O 1
ATOM 535 N N . ARG A 1 73 ? -1.666 -9.273 -3.460 1.00 89.00 73 ARG A N 1
ATOM 536 C CA . ARG A 1 73 ? -1.421 -10.677 -3.834 1.00 89.00 73 ARG A CA 1
ATOM 537 C C . ARG A 1 73 ? -2.053 -11.661 -2.852 1.00 89.00 73 ARG A C 1
ATOM 539 O O . ARG A 1 73 ? -2.273 -11.338 -1.691 1.00 89.00 73 ARG A O 1
ATOM 546 N N . GLY A 1 74 ? -2.309 -12.878 -3.336 1.00 85.75 74 GLY A N 1
ATOM 547 C CA . GLY A 1 74 ? -2.818 -13.988 -2.524 1.00 85.75 74 GLY A CA 1
ATOM 548 C C . GLY A 1 74 ? -4.339 -14.027 -2.354 1.00 85.75 74 GLY A C 1
ATOM 549 O O . GLY A 1 74 ? -4.822 -14.786 -1.523 1.00 85.75 74 GLY A O 1
ATOM 550 N N . GLY A 1 75 ? -5.097 -13.222 -3.108 1.00 87.62 75 GLY A N 1
ATOM 551 C CA . GLY A 1 75 ? -6.564 -13.242 -3.068 1.00 87.62 75 GLY A CA 1
ATOM 552 C C . GLY A 1 75 ? -7.158 -12.805 -1.727 1.00 87.62 75 GLY A C 1
ATOM 553 O O . GLY A 1 75 ? -8.275 -13.190 -1.383 1.00 87.62 75 GLY A O 1
ATOM 554 N N . VAL A 1 76 ? -6.423 -12.000 -0.955 1.00 91.81 76 VAL A N 1
ATOM 555 C CA . VAL A 1 76 ? -6.865 -11.515 0.362 1.00 91.81 76 VAL A CA 1
ATOM 556 C C . VAL A 1 76 ? -8.143 -10.676 0.279 1.00 91.81 76 VAL A C 1
ATOM 558 O O . VAL A 1 76 ? -8.963 -10.720 1.196 1.00 91.81 76 VAL A O 1
ATOM 561 N N . GLY A 1 77 ? -8.370 -9.976 -0.839 1.00 90.38 77 GLY A N 1
ATOM 562 C CA . GLY A 1 77 ? -9.627 -9.266 -1.084 1.00 90.38 77 GLY A CA 1
ATOM 563 C C . GLY A 1 77 ? -10.817 -10.218 -1.246 1.00 90.38 77 GLY A C 1
ATOM 564 O O . GLY A 1 77 ? -11.900 -9.932 -0.743 1.00 90.38 77 GLY A O 1
ATOM 565 N N . ALA A 1 78 ? -10.615 -11.385 -1.865 1.00 91.44 78 ALA A N 1
ATOM 566 C CA . ALA A 1 78 ? -11.665 -12.373 -2.100 1.00 91.44 78 ALA A CA 1
ATOM 567 C C . ALA A 1 78 ? -12.045 -13.047 -0.790 1.00 91.44 78 ALA A C 1
ATOM 569 O O . ALA A 1 78 ? -13.221 -13.281 -0.524 1.00 91.44 78 ALA A O 1
ATOM 570 N N . PHE A 1 79 ? -11.051 -13.298 0.065 1.00 92.31 79 PHE A N 1
ATOM 571 C CA . PHE A 1 79 ? -11.295 -13.757 1.423 1.00 92.31 79 PHE A CA 1
ATOM 572 C C . PHE A 1 79 ? -12.145 -12.745 2.202 1.00 92.31 79 PHE A C 1
ATOM 574 O O . PHE A 1 79 ? -13.176 -13.118 2.763 1.00 92.31 79 PHE A O 1
ATOM 581 N N . MET A 1 80 ? -11.772 -11.463 2.179 1.00 92.38 80 MET A N 1
ATOM 582 C CA . MET A 1 80 ? -12.518 -10.397 2.855 1.00 92.38 80 MET A CA 1
ATOM 583 C C . MET A 1 80 ? -13.961 -10.271 2.326 1.00 92.38 80 MET A C 1
ATOM 585 O O . MET A 1 80 ? -14.906 -10.223 3.117 1.00 92.38 80 MET A O 1
ATOM 589 N N . GLY A 1 81 ? -14.149 -10.317 1.004 1.00 90.19 81 GLY A N 1
ATOM 590 C CA . GLY A 1 81 ? -15.469 -10.310 0.367 1.00 90.19 81 GLY A CA 1
ATOM 591 C C . GLY A 1 81 ? -16.309 -11.552 0.677 1.00 90.19 81 GLY A C 1
ATOM 592 O O . GLY A 1 81 ? -17.496 -11.426 0.968 1.00 90.19 81 GLY A O 1
ATOM 593 N N . SER A 1 82 ? -15.701 -12.743 0.747 1.00 91.94 82 SER A N 1
ATOM 594 C CA . SER A 1 82 ? -16.395 -13.986 1.137 1.00 91.94 82 SER A CA 1
ATOM 595 C C . SER A 1 82 ? -16.970 -13.929 2.556 1.00 91.94 82 SER A C 1
ATOM 597 O O . SER A 1 82 ? -17.951 -14.603 2.871 1.00 91.94 82 SER A O 1
ATOM 599 N N . LYS A 1 83 ? -16.369 -13.096 3.414 1.00 91.38 83 LYS A N 1
ATOM 600 C CA . LYS A 1 83 ? -16.823 -12.817 4.779 1.00 91.38 83 LYS A CA 1
ATOM 601 C C . LYS A 1 83 ? -17.788 -11.639 4.864 1.00 91.38 83 LYS A C 1
ATOM 603 O O . LYS A 1 83 ? -18.144 -11.259 5.974 1.00 91.38 83 LYS A O 1
ATOM 608 N N . ARG A 1 84 ? -18.231 -11.087 3.728 1.00 90.50 84 ARG A N 1
ATOM 609 C CA . ARG A 1 84 ? -19.172 -9.960 3.672 1.00 90.50 84 ARG A CA 1
ATOM 610 C C . ARG A 1 84 ? -18.660 -8.713 4.397 1.00 90.50 84 ARG A C 1
ATOM 612 O O . ARG A 1 84 ? -19.438 -7.946 4.958 1.00 90.50 84 ARG A O 1
ATOM 619 N N . VAL A 1 85 ? -17.342 -8.504 4.380 1.00 91.38 85 VAL A N 1
ATOM 620 C CA . VAL A 1 85 ? -16.701 -7.323 4.967 1.00 91.38 85 VAL A CA 1
ATOM 621 C C . VAL A 1 85 ? -16.292 -6.380 3.843 1.00 91.38 85 VAL A C 1
ATOM 623 O O . VAL A 1 85 ? -15.480 -6.736 2.989 1.00 91.38 85 VAL A O 1
ATOM 626 N N . LYS A 1 86 ? -16.834 -5.159 3.839 1.00 91.19 86 LYS A N 1
ATOM 627 C CA . LYS A 1 86 ? -16.481 -4.143 2.831 1.00 91.19 86 LYS A CA 1
ATOM 628 C C . LYS A 1 86 ? -15.316 -3.272 3.278 1.00 91.19 86 LYS A C 1
ATOM 630 O O . LYS A 1 86 ? -14.454 -2.932 2.469 1.00 91.19 86 LYS A O 1
ATOM 635 N N . ALA A 1 87 ? -15.304 -2.897 4.551 1.00 91.94 87 ALA A N 1
ATOM 636 C CA . ALA A 1 87 ? -14.309 -1.995 5.100 1.00 91.94 87 ALA A CA 1
ATOM 637 C C . ALA A 1 87 ? -13.984 -2.352 6.549 1.00 91.94 87 ALA A C 1
ATOM 639 O O . ALA A 1 87 ? -14.841 -2.821 7.298 1.00 91.94 87 ALA A O 1
ATOM 640 N N . ILE A 1 88 ? -12.747 -2.084 6.937 1.00 91.50 88 ILE A N 1
ATOM 641 C CA . ILE A 1 88 ? -12.279 -2.085 8.316 1.00 91.50 88 ILE A CA 1
ATOM 642 C C . ILE A 1 88 ? -11.799 -0.666 8.588 1.00 91.50 88 ILE A C 1
ATOM 644 O O . ILE A 1 88 ? -10.908 -0.183 7.896 1.00 91.50 88 ILE A O 1
ATOM 648 N N . VAL A 1 89 ? -12.403 0.008 9.557 1.00 89.38 89 VAL A N 1
ATOM 649 C CA . VAL A 1 89 ? -12.032 1.363 9.965 1.00 89.38 89 VAL A CA 1
ATOM 650 C C . VAL A 1 89 ? -11.360 1.264 11.321 1.00 89.38 89 VAL A C 1
ATOM 652 O O . VAL A 1 89 ? -11.922 0.696 12.256 1.00 89.38 89 VAL A O 1
ATOM 655 N N . VAL A 1 90 ? -10.153 1.801 11.423 1.00 87.81 90 VAL A N 1
ATOM 656 C CA . VAL A 1 90 ? -9.358 1.777 12.645 1.00 87.81 90 VAL A CA 1
ATOM 657 C C . VAL A 1 90 ? -9.070 3.199 13.079 1.00 87.81 90 VAL A C 1
ATOM 659 O O . VAL A 1 90 ? -8.505 3.973 12.312 1.00 87.81 90 VAL A O 1
ATOM 662 N N . GLU A 1 91 ? -9.441 3.553 14.302 1.00 84.31 91 GLU A N 1
ATOM 663 C CA . GLU A 1 91 ? -9.093 4.858 14.862 1.00 84.31 91 GLU A CA 1
ATOM 664 C C . GLU A 1 91 ? -7.576 4.968 15.067 1.00 84.31 91 GLU A C 1
ATOM 666 O O . GLU A 1 91 ? -6.933 4.039 15.555 1.00 84.31 91 GLU A O 1
ATOM 671 N N . GLN A 1 92 ? -6.990 6.099 14.677 1.00 76.50 92 GLN A N 1
ATOM 672 C CA . GLN A 1 92 ? -5.578 6.380 14.900 1.00 76.50 92 GLN A CA 1
ATOM 673 C C . GLN A 1 92 ? -5.397 6.991 16.291 1.00 76.50 92 GLN A C 1
ATOM 675 O O . GLN A 1 92 ? -5.659 8.177 16.496 1.00 76.50 92 GLN A O 1
ATOM 680 N N . ASN A 1 93 ? -4.896 6.207 17.244 1.00 70.69 93 ASN A N 1
ATOM 681 C CA . ASN A 1 93 ? -4.472 6.757 18.529 1.00 70.69 93 ASN A CA 1
ATOM 682 C C . ASN A 1 93 ? -3.047 7.360 18.398 1.00 70.69 93 ASN A C 1
ATOM 684 O O . ASN A 1 93 ? -2.120 6.633 18.033 1.00 70.69 93 ASN A O 1
ATOM 688 N N . PRO A 1 94 ? -2.844 8.661 18.704 1.00 63.84 94 PRO A N 1
ATOM 689 C CA . PRO A 1 94 ? -1.560 9.361 18.553 1.00 63.84 94 PRO A CA 1
ATOM 690 C C . PRO A 1 94 ? -0.472 8.940 19.563 1.00 63.84 94 PRO A C 1
ATOM 692 O O . PRO A 1 94 ? 0.623 9.510 19.571 1.00 63.84 94 PRO A O 1
ATOM 695 N N . GLY A 1 95 ? -0.745 7.968 20.437 1.00 66.94 95 GLY A N 1
ATOM 696 C CA . GLY A 1 95 ? 0.212 7.451 21.410 1.00 66.94 95 GLY A CA 1
ATOM 697 C C . GLY A 1 95 ? 1.311 6.585 20.789 1.00 66.94 95 GLY A C 1
ATOM 698 O O . GLY A 1 95 ? 1.058 5.671 20.007 1.00 66.94 95 GLY A O 1
ATOM 699 N N . MET A 1 96 ? 2.560 6.819 21.200 1.00 70.75 96 MET A N 1
ATOM 700 C CA . MET A 1 96 ? 3.655 5.896 20.905 1.00 70.75 96 MET A CA 1
ATOM 701 C C . MET A 1 96 ? 3.425 4.576 21.656 1.00 70.75 96 MET A C 1
ATOM 703 O O . MET A 1 96 ? 3.200 4.617 22.871 1.00 70.75 96 MET A O 1
ATOM 707 N N . PRO A 1 97 ? 3.520 3.411 20.990 1.00 78.56 97 PRO A N 1
ATOM 708 C CA . PRO A 1 97 ? 3.373 2.132 21.670 1.00 78.56 97 PRO A CA 1
ATOM 709 C C . PRO A 1 97 ? 4.439 1.970 22.759 1.00 78.56 97 PRO A C 1
ATOM 711 O O . PRO A 1 97 ? 5.558 2.482 22.650 1.00 78.56 97 PRO A O 1
ATOM 714 N N . LYS A 1 98 ? 4.098 1.249 23.833 1.00 82.69 98 LYS A N 1
ATOM 715 C CA . LYS A 1 98 ? 5.021 1.003 24.946 1.00 82.69 98 LYS A CA 1
ATOM 716 C C . LYS A 1 98 ? 6.195 0.152 24.461 1.00 82.69 98 LYS A C 1
ATOM 718 O O . LYS A 1 98 ? 6.052 -1.040 24.209 1.00 82.69 98 LYS A O 1
ATOM 723 N N . LEU A 1 99 ? 7.367 0.770 24.357 1.00 85.69 99 LEU A N 1
ATOM 724 C CA . LEU A 1 99 ? 8.609 0.088 23.999 1.00 85.69 99 LEU A CA 1
ATOM 725 C C . LEU A 1 99 ? 9.278 -0.482 25.253 1.00 85.69 99 LEU A C 1
ATOM 727 O O . LEU A 1 99 ? 9.362 0.204 26.271 1.00 85.69 99 LEU A O 1
ATOM 731 N N . HIS A 1 100 ? 9.796 -1.711 25.162 1.00 87.81 100 HIS A N 1
ATOM 732 C CA . HIS A 1 100 ? 10.546 -2.346 26.252 1.00 87.81 100 HIS A CA 1
ATOM 733 C C . HIS A 1 100 ? 11.809 -1.547 26.619 1.00 87.81 100 HIS A C 1
ATOM 735 O O . HIS A 1 100 ? 12.041 -1.254 27.787 1.00 87.81 100 HIS A O 1
ATOM 741 N N . ASP A 1 101 ? 12.602 -1.147 25.618 1.00 91.25 101 ASP A N 1
ATOM 742 C CA . ASP A 1 101 ? 13.761 -0.263 25.788 1.00 91.25 101 ASP A CA 1
ATOM 743 C C . ASP A 1 101 ? 13.721 0.864 24.753 1.00 91.25 101 ASP A C 1
ATOM 745 O O . ASP A 1 101 ? 14.200 0.745 23.621 1.00 91.25 101 ASP A O 1
ATOM 749 N N . ARG A 1 102 ? 13.123 1.988 25.152 1.00 88.38 102 ARG A N 1
ATOM 750 C CA . ARG A 1 102 ? 12.963 3.156 24.281 1.00 88.38 102 ARG A CA 1
ATOM 751 C C . ARG A 1 102 ? 14.301 3.735 23.825 1.00 88.38 102 ARG A C 1
ATOM 753 O O . ARG A 1 102 ? 14.406 4.161 22.678 1.00 88.38 102 ARG A O 1
ATOM 760 N N . LYS A 1 103 ? 15.314 3.782 24.697 1.00 90.50 103 LYS A N 1
ATOM 761 C CA . LYS A 1 103 ? 16.606 4.398 24.356 1.00 90.50 103 LYS A CA 1
ATOM 762 C C . LYS A 1 103 ? 17.325 3.574 23.298 1.00 90.50 103 LYS A C 1
ATOM 764 O O . LYS A 1 103 ? 17.813 4.146 22.326 1.00 90.50 103 LYS A O 1
ATOM 769 N N . LYS A 1 104 ? 17.329 2.249 23.449 1.00 92.62 104 LYS A N 1
ATOM 770 C CA . LYS A 1 104 ? 17.947 1.345 22.479 1.00 92.62 104 LYS A CA 1
ATOM 771 C C . LYS A 1 10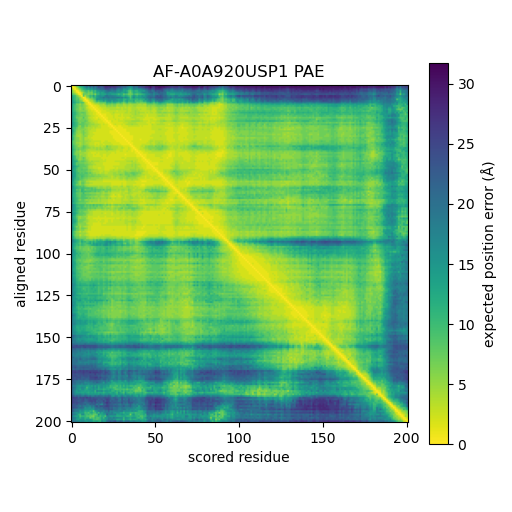4 ? 17.258 1.411 21.119 1.00 92.62 104 LYS A C 1
ATOM 773 O O . LYS A 1 104 ? 17.943 1.595 20.120 1.00 92.62 104 LYS A O 1
ATOM 778 N N . VAL A 1 105 ? 15.923 1.352 21.080 1.00 90.69 105 VAL A N 1
ATOM 779 C CA . VAL A 1 105 ? 15.161 1.432 19.819 1.00 90.69 105 VAL A CA 1
ATOM 780 C C . VAL A 1 105 ? 15.428 2.750 19.095 1.00 90.69 105 VAL A C 1
ATOM 782 O O . VAL A 1 105 ? 15.781 2.741 17.919 1.00 90.69 105 VAL A O 1
ATOM 785 N N . MET A 1 106 ? 15.339 3.885 19.796 1.00 88.56 106 MET A N 1
ATOM 786 C CA . MET A 1 106 ? 15.599 5.192 19.183 1.00 88.56 106 MET A CA 1
ATOM 787 C C . MET A 1 106 ? 17.056 5.341 18.720 1.00 88.56 106 MET A C 1
ATOM 789 O O . MET A 1 106 ? 17.305 5.954 17.682 1.00 88.56 106 MET A O 1
ATOM 793 N N . GLY A 1 107 ? 18.012 4.761 19.454 1.00 91.88 107 GLY A N 1
ATOM 794 C CA . GLY A 1 107 ? 19.416 4.699 19.046 1.00 91.88 107 GLY A CA 1
ATOM 795 C C . GLY A 1 107 ? 19.611 3.919 17.744 1.00 91.88 107 GLY A C 1
ATOM 796 O O . GLY A 1 107 ? 20.249 4.424 16.822 1.00 91.88 107 GLY A O 1
ATOM 797 N N . SER A 1 108 ? 19.004 2.734 17.631 1.00 90.88 108 SER A N 1
ATOM 798 C CA . SER A 1 108 ? 19.052 1.908 16.418 1.00 90.88 108 SER A CA 1
ATOM 799 C C . SER A 1 108 ? 18.381 2.580 15.220 1.00 90.88 108 SER A C 1
ATOM 801 O O . SER A 1 108 ? 18.953 2.576 14.135 1.00 90.8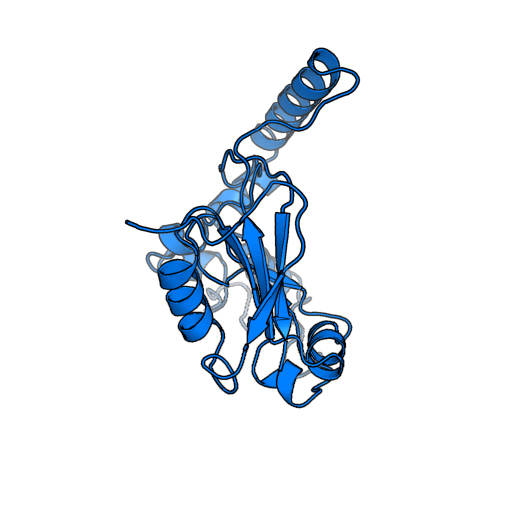8 108 SER A O 1
ATOM 803 N N . VAL A 1 109 ? 17.218 3.215 15.411 1.00 89.06 109 VAL A N 1
ATOM 804 C CA . VAL A 1 109 ? 16.533 3.970 14.346 1.00 89.06 109 VAL A CA 1
ATOM 805 C C . VAL A 1 109 ? 17.414 5.111 13.838 1.00 89.06 109 VAL A C 1
ATOM 807 O O . VAL A 1 109 ? 17.548 5.295 12.632 1.00 89.06 109 VAL A O 1
ATOM 810 N N . LYS A 1 110 ? 18.068 5.856 14.740 1.00 90.00 110 LYS A N 1
ATOM 811 C CA . LYS A 1 110 ? 18.976 6.942 14.346 1.00 90.00 110 LYS A CA 1
ATOM 812 C C . LYS A 1 110 ? 20.175 6.425 13.547 1.00 90.00 110 LYS A C 1
ATOM 814 O O . LYS A 1 110 ? 20.524 7.037 12.543 1.00 90.00 110 LYS A O 1
ATOM 819 N N . ALA A 1 111 ? 20.785 5.322 13.981 1.00 91.56 111 ALA A N 1
ATOM 820 C CA . ALA A 1 111 ? 21.912 4.712 13.277 1.00 91.56 111 ALA A CA 1
ATOM 821 C C . ALA A 1 111 ? 21.510 4.214 11.879 1.00 91.56 111 ALA A C 1
ATOM 823 O O . ALA A 1 111 ? 22.201 4.492 10.906 1.00 91.56 111 ALA A O 1
ATOM 824 N N . TYR A 1 112 ? 20.358 3.552 11.766 1.00 90.00 112 TYR A N 1
ATOM 825 C CA . TYR A 1 112 ? 19.847 3.061 10.487 1.00 90.00 112 TYR A CA 1
ATOM 826 C C . TYR A 1 112 ? 19.495 4.199 9.521 1.00 90.00 112 TYR A C 1
ATOM 828 O O . TYR A 1 112 ? 19.834 4.145 8.344 1.00 90.00 112 TYR A O 1
ATOM 836 N N . ASN A 1 113 ? 18.893 5.280 10.025 1.00 87.06 113 ASN A N 1
ATOM 837 C CA . ASN A 1 113 ? 18.617 6.464 9.213 1.00 87.06 113 ASN A CA 1
ATOM 838 C C . ASN A 1 113 ? 19.900 7.130 8.698 1.00 87.06 113 ASN A C 1
ATOM 840 O O . ASN A 1 113 ? 19.883 7.681 7.604 1.00 87.06 113 ASN A O 1
ATOM 844 N N . ALA A 1 114 ? 20.997 7.099 9.463 1.00 89.31 114 ALA A N 1
ATOM 845 C CA . ALA A 1 114 ? 22.286 7.595 8.984 1.00 89.31 114 ALA A CA 1
ATOM 846 C C . ALA A 1 114 ? 22.796 6.752 7.805 1.00 89.31 114 ALA A C 1
ATOM 848 O O . ALA A 1 114 ? 23.103 7.316 6.763 1.00 89.31 114 ALA A O 1
ATOM 849 N N . MET A 1 115 ? 22.751 5.420 7.926 1.00 89.69 115 MET A N 1
ATOM 850 C CA . MET A 1 115 ? 23.133 4.503 6.841 1.00 89.69 115 MET A CA 1
ATOM 851 C C . MET A 1 115 ? 22.298 4.729 5.572 1.00 89.69 115 MET A C 1
ATOM 853 O O . MET A 1 115 ? 22.846 4.801 4.482 1.00 89.69 115 MET A O 1
ATOM 857 N N . LEU A 1 116 ? 20.978 4.904 5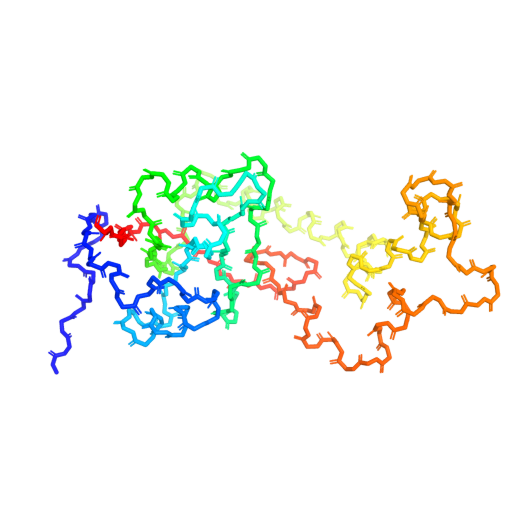.706 1.00 86.50 116 LEU A N 1
ATOM 858 C CA . LEU A 1 116 ? 20.101 5.176 4.560 1.00 86.50 116 LEU A CA 1
ATOM 859 C C . LEU A 1 116 ? 20.367 6.529 3.892 1.00 86.50 116 LEU A C 1
ATOM 861 O O . LEU A 1 116 ? 20.141 6.664 2.696 1.00 86.50 116 LEU A O 1
ATOM 865 N N . ASN A 1 117 ? 20.816 7.535 4.647 1.00 83.88 117 ASN A N 1
ATOM 866 C CA . ASN A 1 117 ? 21.176 8.828 4.068 1.00 83.88 117 ASN A CA 1
ATOM 867 C C . ASN A 1 117 ? 22.509 8.773 3.314 1.00 83.88 117 ASN A C 1
ATOM 869 O O . ASN A 1 117 ? 22.733 9.617 2.455 1.00 83.88 117 ASN A O 1
ATOM 873 N N . GLU A 1 118 ? 23.387 7.825 3.640 1.00 88.88 118 GLU A N 1
ATOM 874 C CA . GLU A 1 118 ? 24.679 7.627 2.972 1.00 88.88 118 GLU A CA 1
ATOM 875 C C . GLU A 1 118 ? 24.570 6.709 1.739 1.00 88.88 118 GLU A C 1
ATOM 877 O O . GLU A 1 118 ? 25.454 6.723 0.888 1.00 88.88 118 GLU A O 1
ATOM 882 N N . ASP A 1 119 ? 23.485 5.940 1.614 1.00 88.50 119 ASP A N 1
ATOM 883 C CA . ASP A 1 119 ? 23.260 4.996 0.518 1.00 88.50 119 ASP A CA 1
ATOM 884 C C . ASP A 1 119 ? 22.702 5.687 -0.745 1.00 88.50 119 ASP A C 1
ATOM 886 O O . ASP A 1 119 ? 21.588 6.221 -0.760 1.00 88.50 119 ASP A O 1
ATOM 890 N N . GLU A 1 120 ? 23.469 5.649 -1.838 1.00 84.62 120 GLU A N 1
ATOM 891 C CA . GLU A 1 120 ? 23.093 6.259 -3.122 1.00 84.62 120 GLU A CA 1
ATOM 892 C C . GLU A 1 120 ? 21.837 5.628 -3.749 1.00 84.62 120 GLU A C 1
ATOM 894 O O . GLU A 1 120 ? 21.037 6.321 -4.384 1.00 84.62 120 GLU A O 1
ATOM 899 N N . ILE A 1 121 ? 21.609 4.325 -3.560 1.00 82.38 121 ILE A N 1
ATOM 900 C CA . ILE A 1 121 ? 20.420 3.633 -4.078 1.00 82.38 121 ILE A CA 1
ATOM 901 C C . ILE A 1 121 ? 19.183 4.129 -3.329 1.00 82.38 121 ILE A C 1
ATOM 903 O O . ILE A 1 121 ? 18.163 4.427 -3.955 1.00 82.38 121 ILE A O 1
ATOM 907 N N . ALA A 1 122 ? 19.271 4.281 -2.007 1.00 79.50 122 ALA A N 1
ATOM 908 C CA . ALA A 1 122 ? 18.188 4.825 -1.195 1.00 79.50 122 ALA A CA 1
ATOM 909 C C . ALA A 1 122 ? 17.836 6.269 -1.597 1.00 79.50 122 ALA A C 1
ATOM 911 O O . ALA A 1 122 ? 16.653 6.603 -1.717 1.00 79.50 122 ALA A O 1
ATOM 912 N N . GLN A 1 123 ? 18.836 7.110 -1.879 1.00 80.19 123 GLN A N 1
ATOM 913 C CA . GLN A 1 123 ? 18.628 8.477 -2.376 1.00 80.19 123 GLN A CA 1
ATOM 914 C C . GLN A 1 123 ? 17.968 8.504 -3.764 1.00 80.19 123 GLN A C 1
ATOM 916 O O . GLN A 1 123 ? 17.036 9.280 -4.011 1.00 80.19 123 GLN A O 1
ATOM 921 N N . ASN A 1 124 ? 18.401 7.622 -4.665 1.00 78.62 124 ASN A N 1
ATOM 922 C CA . ASN A 1 124 ? 17.821 7.498 -5.999 1.00 78.62 124 ASN A CA 1
ATOM 923 C C . ASN A 1 124 ? 16.370 6.998 -5.944 1.00 78.62 124 ASN A C 1
ATOM 925 O O . ASN A 1 124 ? 15.510 7.530 -6.648 1.00 78.62 124 ASN A O 1
ATOM 929 N N . MET A 1 125 ? 16.054 6.058 -5.048 1.00 77.38 125 MET A N 1
ATOM 930 C CA . MET A 1 125 ? 14.676 5.622 -4.798 1.00 77.38 125 MET A CA 1
ATOM 931 C C . MET A 1 125 ? 13.803 6.727 -4.194 1.00 77.38 125 MET A C 1
ATOM 933 O O . MET A 1 125 ? 12.618 6.796 -4.512 1.00 77.38 125 MET A O 1
ATOM 937 N N . ALA A 1 126 ? 14.356 7.610 -3.360 1.00 73.69 126 ALA A N 1
ATOM 938 C CA . ALA A 1 126 ? 13.622 8.769 -2.848 1.00 73.69 126 ALA A CA 1
ATOM 939 C C . ALA A 1 126 ? 13.298 9.802 -3.946 1.00 73.69 126 ALA A C 1
ATOM 941 O O . ALA A 1 126 ? 12.307 10.527 -3.841 1.00 73.69 126 ALA A O 1
ATOM 942 N N . THR A 1 127 ? 14.124 9.866 -4.994 1.00 72.94 127 THR A N 1
ATOM 943 C CA . THR A 1 127 ? 13.990 10.835 -6.093 1.00 72.94 127 THR A CA 1
ATOM 944 C C . THR A 1 127 ? 13.071 10.328 -7.202 1.00 72.94 127 THR A C 1
ATOM 946 O O . THR A 1 127 ? 12.159 11.038 -7.615 1.00 72.94 127 THR A O 1
ATOM 949 N N . TYR A 1 128 ? 13.276 9.093 -7.658 1.00 71.19 128 TYR A N 1
ATOM 950 C CA . TYR A 1 128 ? 12.592 8.525 -8.827 1.00 71.19 128 TYR A CA 1
ATOM 951 C C . TYR A 1 128 ? 11.534 7.469 -8.463 1.00 71.19 128 TYR A C 1
ATOM 953 O O . TYR A 1 128 ? 10.818 6.965 -9.330 1.00 71.19 128 TYR A O 1
ATOM 961 N N . GLY A 1 129 ? 11.416 7.117 -7.179 1.00 75.25 129 GLY A N 1
ATOM 962 C CA . GLY A 1 129 ? 10.525 6.061 -6.710 1.00 75.25 129 GLY A CA 1
ATOM 963 C C . GLY A 1 129 ? 10.921 4.676 -7.225 1.00 75.25 129 GLY A C 1
ATOM 964 O O . GLY A 1 129 ? 12.000 4.454 -7.773 1.00 75.25 129 GLY A O 1
ATOM 965 N N . THR A 1 130 ? 10.007 3.715 -7.089 1.00 79.44 130 THR A N 1
ATOM 966 C CA . THR A 1 130 ? 10.189 2.358 -7.633 1.00 79.44 130 THR A CA 1
ATOM 967 C C . THR A 1 130 ? 10.247 2.341 -9.165 1.00 79.44 130 THR A C 1
ATOM 969 O O . THR A 1 130 ? 10.759 1.384 -9.735 1.00 79.44 130 THR A O 1
ATOM 972 N N . ALA A 1 131 ? 9.775 3.393 -9.840 1.00 80.44 131 ALA A N 1
ATOM 973 C CA . ALA A 1 131 ? 9.790 3.486 -11.298 1.00 80.44 131 ALA A CA 1
ATOM 974 C C . ALA A 1 131 ? 11.210 3.501 -11.893 1.00 80.44 131 ALA A C 1
ATOM 976 O O . ALA A 1 131 ? 11.391 3.023 -13.007 1.00 80.44 131 ALA A O 1
ATOM 977 N N . LEU A 1 132 ? 12.225 3.939 -11.132 1.00 82.50 132 LEU A N 1
ATOM 978 C CA . LEU A 1 132 ? 13.638 3.827 -11.526 1.00 82.50 132 LEU A CA 1
ATOM 979 C C . LEU A 1 132 ? 14.026 2.399 -11.915 1.00 82.50 132 LEU A C 1
ATOM 981 O O . LEU A 1 132 ? 14.817 2.186 -12.827 1.00 82.50 132 LEU A O 1
ATOM 985 N N . MET A 1 133 ? 13.464 1.411 -11.217 1.00 83.56 133 MET A N 1
ATOM 986 C CA . MET A 1 133 ? 13.772 0.014 -11.488 1.00 83.56 133 MET A CA 1
ATOM 987 C C . MET A 1 133 ? 13.360 -0.374 -12.904 1.00 83.56 133 MET A C 1
ATOM 989 O O . MET A 1 133 ? 14.101 -1.108 -13.546 1.00 83.56 133 MET A O 1
ATOM 993 N N . ALA A 1 134 ? 12.263 0.183 -13.423 1.00 83.94 134 ALA A N 1
ATOM 994 C CA . ALA A 1 134 ? 11.813 -0.100 -14.777 1.00 83.94 134 ALA A CA 1
ATOM 995 C C . ALA A 1 134 ? 12.889 0.273 -15.817 1.00 83.94 134 ALA A C 1
ATOM 997 O O . ALA A 1 134 ? 13.148 -0.526 -16.718 1.00 83.94 134 ALA A O 1
ATOM 998 N N . ASP A 1 135 ? 13.564 1.419 -15.654 1.00 83.75 135 ASP A N 1
ATOM 999 C CA . ASP A 1 135 ? 14.677 1.839 -16.525 1.00 83.75 135 ASP A CA 1
ATOM 1000 C C . ASP A 1 135 ? 15.855 0.862 -16.430 1.00 83.75 135 ASP A C 1
ATOM 1002 O O . ASP A 1 135 ? 16.384 0.400 -17.443 1.00 83.75 135 ASP A O 1
ATOM 1006 N N . VAL A 1 136 ? 16.218 0.470 -15.204 1.00 86.00 136 VAL A N 1
ATOM 1007 C CA . VAL A 1 136 ? 17.301 -0.491 -14.947 1.00 86.00 136 VAL A CA 1
ATOM 1008 C C . VAL A 1 136 ? 16.985 -1.865 -15.546 1.00 86.00 136 VAL A C 1
ATOM 1010 O O . VAL A 1 136 ? 17.849 -2.485 -16.162 1.00 86.00 136 VAL A O 1
ATOM 1013 N N . GLN A 1 137 ? 15.755 -2.361 -15.393 1.00 87.81 137 GLN A N 1
ATOM 1014 C CA . GLN A 1 137 ? 15.336 -3.642 -15.961 1.00 87.81 137 GLN A CA 1
ATOM 1015 C C . GLN A 1 137 ? 15.285 -3.604 -17.485 1.00 87.81 137 GLN A C 1
ATOM 1017 O O . GLN A 1 137 ? 15.661 -4.598 -18.103 1.00 87.81 137 GLN A O 1
ATOM 1022 N N . ASN A 1 138 ? 14.872 -2.487 -18.089 1.00 87.44 138 ASN A N 1
ATOM 1023 C CA . ASN A 1 138 ? 14.935 -2.331 -19.538 1.00 87.44 138 ASN A CA 1
ATOM 1024 C C . ASN A 1 138 ? 16.390 -2.387 -20.027 1.00 87.44 138 ASN A C 1
ATOM 1026 O O . ASN A 1 138 ? 16.710 -3.202 -20.887 1.00 87.44 138 ASN A O 1
ATOM 1030 N N . TYR A 1 139 ? 17.296 -1.623 -19.410 1.00 86.38 139 TYR A N 1
ATOM 1031 C CA . TYR A 1 139 ? 18.719 -1.638 -19.762 1.00 86.38 139 TYR A CA 1
ATOM 1032 C C . TYR A 1 139 ? 19.347 -3.036 -19.623 1.00 86.38 139 TYR A C 1
ATOM 1034 O O . TYR A 1 139 ? 20.057 -3.511 -20.508 1.00 86.38 139 TYR A O 1
ATOM 1042 N N . LEU A 1 140 ? 19.035 -3.763 -18.549 1.00 88.44 140 LEU A N 1
ATOM 1043 C CA . LEU A 1 140 ? 19.556 -5.118 -18.332 1.00 88.44 140 LEU A CA 1
ATOM 1044 C C . LEU A 1 140 ? 18.896 -6.194 -19.213 1.00 88.44 140 LEU A C 1
ATOM 1046 O O . LEU A 1 140 ? 19.356 -7.334 -19.212 1.00 88.44 140 LEU A O 1
ATOM 1050 N N . GLY A 1 141 ? 17.827 -5.875 -19.950 1.00 88.06 141 GLY A N 1
ATOM 1051 C CA . GLY A 1 141 ? 17.061 -6.872 -20.706 1.00 88.06 141 GLY A CA 1
ATOM 1052 C C . GLY A 1 141 ? 16.197 -7.793 -19.836 1.00 88.06 141 GLY A C 1
ATOM 1053 O O . GLY A 1 141 ? 15.865 -8.900 -20.251 1.00 88.06 141 GLY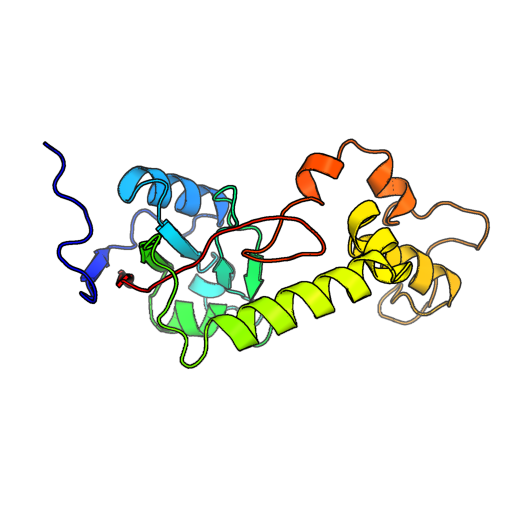 A O 1
ATOM 1054 N N . GLY A 1 142 ? 15.864 -7.368 -18.616 1.00 87.56 142 GLY A N 1
ATOM 1055 C CA . GLY A 1 142 ? 15.054 -8.118 -17.653 1.00 87.56 142 GLY A CA 1
ATOM 1056 C C . GLY A 1 142 ? 13.600 -7.648 -17.547 1.00 87.56 142 GLY A C 1
ATOM 1057 O O . GLY A 1 142 ? 12.876 -8.128 -16.673 1.00 87.56 142 GLY A O 1
ATOM 1058 N N . LEU A 1 143 ? 13.165 -6.695 -18.376 1.00 90.06 143 LEU A N 1
ATOM 1059 C CA . LEU A 1 143 ? 11.798 -6.184 -18.353 1.00 90.06 143 LEU A CA 1
ATOM 1060 C C . LEU A 1 143 ? 10.867 -7.176 -19.073 1.00 90.06 143 LEU A C 1
ATOM 1062 O O . LEU A 1 143 ? 11.112 -7.496 -20.232 1.00 90.06 143 LEU A O 1
ATOM 1066 N N . PRO A 1 144 ? 9.786 -7.666 -18.44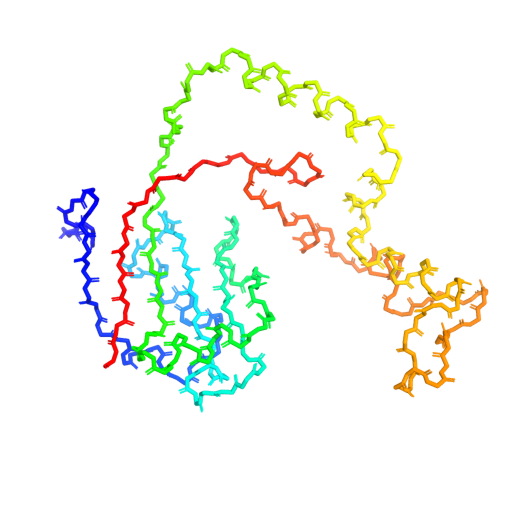2 1.00 87.75 144 PRO A N 1
ATOM 1067 C CA . PRO A 1 144 ? 8.892 -8.625 -19.080 1.00 87.75 144 PRO A CA 1
ATOM 1068 C C . PRO A 1 144 ? 8.051 -7.949 -20.169 1.00 87.75 144 PRO A C 1
ATOM 1070 O O . PRO A 1 144 ? 7.020 -7.335 -19.885 1.00 87.75 144 PRO A O 1
ATOM 1073 N N . VAL A 1 145 ? 8.464 -8.095 -21.426 1.00 90.12 145 VAL A N 1
ATOM 1074 C CA . VAL A 1 145 ? 7.787 -7.528 -22.598 1.00 90.12 145 VAL A CA 1
ATOM 1075 C C . VAL A 1 145 ? 7.118 -8.648 -23.395 1.00 90.12 145 VAL A C 1
ATOM 1077 O O . VAL A 1 145 ? 7.642 -9.757 -23.504 1.00 90.12 145 VAL A O 1
ATOM 1080 N N . ARG A 1 146 ? 5.894 -8.384 -23.883 1.00 88.31 146 ARG A N 1
ATOM 1081 C CA . ARG A 1 146 ? 5.064 -9.336 -24.653 1.00 88.31 146 ARG A CA 1
ATOM 1082 C C . ARG A 1 146 ? 4.958 -10.723 -24.000 1.00 88.31 146 ARG A C 1
ATOM 1084 O O . ARG A 1 146 ? 5.214 -11.745 -24.623 1.00 88.31 146 ARG A O 1
ATOM 1091 N N . ASN A 1 147 ? 4.549 -10.761 -22.730 1.00 89.00 147 ASN A N 1
ATOM 1092 C CA . ASN A 1 147 ? 4.444 -12.011 -21.967 1.00 89.00 147 ASN A CA 1
ATOM 1093 C C . ASN A 1 147 ? 5.787 -12.769 -21.875 1.00 89.00 147 ASN A C 1
ATOM 1095 O O . ASN A 1 147 ? 5.844 -13.974 -22.106 1.00 89.00 147 ASN A O 1
ATOM 1099 N N . PHE A 1 148 ? 6.856 -12.052 -21.510 1.00 89.12 148 PHE A N 1
ATOM 1100 C CA . PHE A 1 148 ? 8.212 -12.584 -21.310 1.00 89.12 148 PHE A CA 1
ATOM 1101 C C . PHE A 1 148 ? 8.903 -13.117 -22.579 1.00 89.12 148 PHE A C 1
ATOM 1103 O O . PHE A 1 148 ? 9.936 -13.773 -22.467 1.00 89.12 148 PHE A O 1
ATOM 1110 N N . SER A 1 149 ? 8.376 -12.851 -23.779 1.00 89.94 149 SER A N 1
ATOM 1111 C CA . SER A 1 149 ? 9.068 -13.212 -25.024 1.00 89.94 149 SER A CA 1
ATOM 1112 C C . SER A 1 149 ? 10.209 -12.251 -25.366 1.00 89.94 149 SER A C 1
ATOM 1114 O O . SER A 1 149 ? 11.107 -12.613 -26.118 1.00 89.94 149 SER A O 1
ATOM 1116 N N . GLU A 1 150 ? 10.167 -11.030 -24.831 1.00 89.25 150 GLU A N 1
ATOM 1117 C CA . GLU A 1 150 ? 11.164 -9.976 -25.018 1.00 89.25 150 GLU A CA 1
ATOM 1118 C C . GLU A 1 150 ? 11.581 -9.408 -23.650 1.00 89.25 150 GLU A C 1
ATOM 1120 O O . GLU A 1 150 ? 10.798 -9.425 -22.695 1.00 89.25 150 GLU A O 1
ATOM 1125 N N . GLY A 1 151 ? 12.823 -8.924 -23.556 1.00 86.19 151 GLY A N 1
ATOM 1126 C CA . GLY A 1 151 ? 13.420 -8.388 -22.322 1.00 86.19 151 GLY A CA 1
ATOM 1127 C C . GLY A 1 151 ? 13.516 -6.859 -22.260 1.00 86.19 151 GLY A C 1
ATOM 1128 O O . GLY A 1 151 ? 13.941 -6.306 -21.244 1.00 86.19 151 GLY A O 1
ATOM 1129 N N . ARG A 1 152 ? 13.176 -6.178 -23.361 1.00 88.56 152 ARG A N 1
ATOM 1130 C CA . ARG A 1 152 ? 13.328 -4.730 -23.562 1.00 88.56 152 ARG A CA 1
ATOM 1131 C C . ARG A 1 152 ? 12.137 -4.180 -24.337 1.00 88.56 152 ARG A C 1
ATOM 1133 O O . ARG A 1 152 ? 11.592 -4.879 -25.187 1.00 88.56 152 ARG A O 1
ATOM 1140 N N . ILE A 1 153 ? 11.723 -2.956 -24.019 1.00 87.88 153 ILE A N 1
ATOM 1141 C CA . ILE A 1 153 ? 10.664 -2.224 -24.732 1.00 87.88 153 ILE A CA 1
ATOM 1142 C C . ILE A 1 153 ? 11.222 -1.082 -25.587 1.00 87.88 153 ILE A C 1
ATOM 1144 O O . ILE A 1 153 ? 10.620 -0.751 -26.603 1.00 87.88 153 ILE A O 1
ATOM 1148 N N . VAL A 1 154 ? 12.355 -0.506 -25.178 1.00 86.00 154 VAL A N 1
ATOM 1149 C CA . VAL A 1 154 ? 13.108 0.522 -25.910 1.00 86.00 154 VAL A CA 1
ATOM 1150 C C . VAL A 1 154 ? 14.591 0.152 -25.939 1.00 86.00 154 VAL A C 1
ATOM 1152 O O . VAL A 1 154 ? 15.059 -0.571 -25.051 1.00 86.00 154 VAL A O 1
ATOM 1155 N N . GLU A 1 155 ? 15.305 0.637 -26.952 1.00 81.81 155 GLU A N 1
ATOM 1156 C CA . GLU A 1 155 ? 16.759 0.485 -27.078 1.00 81.81 155 GLU A CA 1
ATOM 1157 C C . GLU A 1 155 ? 17.511 1.418 -26.109 1.00 81.81 155 GLU A C 1
ATOM 1159 O O . GLU A 1 155 ? 16.917 2.291 -25.475 1.00 81.81 155 GLU A O 1
ATOM 1164 N N . ASP A 1 156 ? 18.822 1.206 -25.951 1.00 70.81 156 ASP A N 1
ATOM 1165 C CA . ASP A 1 156 ? 19.637 1.837 -24.897 1.00 70.81 156 ASP A CA 1
ATOM 1166 C C . ASP A 1 156 ? 19.713 3.382 -24.986 1.00 70.81 156 ASP A C 1
ATOM 1168 O O . ASP A 1 156 ? 20.076 4.035 -24.007 1.00 70.81 156 ASP A O 1
ATOM 1172 N N . ASP A 1 157 ? 19.392 3.978 -26.137 1.00 72.06 157 ASP A N 1
ATOM 1173 C CA . ASP A 1 157 ? 19.448 5.420 -26.411 1.00 72.06 157 ASP A CA 1
ATOM 1174 C C . ASP A 1 157 ? 18.091 6.140 -26.308 1.00 72.06 157 ASP A C 1
ATOM 1176 O O . ASP A 1 157 ? 18.032 7.369 -26.413 1.00 72.06 157 ASP A O 1
ATOM 1180 N N . GLU A 1 158 ? 17.007 5.406 -26.048 1.00 78.69 158 GLU A N 1
ATOM 1181 C CA . GLU A 1 158 ? 15.654 5.950 -25.966 1.00 78.69 158 GLU A CA 1
ATOM 1182 C C . GLU A 1 158 ? 15.128 6.014 -24.524 1.00 78.69 158 GLU A C 1
ATOM 1184 O O . GLU A 1 158 ? 15.199 5.063 -23.743 1.00 78.69 158 GLU A O 1
ATOM 1189 N N . THR A 1 159 ? 14.515 7.145 -24.161 1.00 74.81 159 THR A N 1
ATOM 1190 C CA . THR A 1 159 ? 13.856 7.290 -22.857 1.00 74.81 159 THR A CA 1
ATOM 1191 C C . THR A 1 159 ? 12.568 6.471 -22.822 1.00 74.81 159 THR A C 1
ATOM 1193 O O . THR A 1 159 ? 11.609 6.757 -23.544 1.00 74.81 159 THR A O 1
ATOM 1196 N N . MET A 1 160 ? 12.492 5.499 -21.914 1.00 78.12 160 MET A N 1
ATOM 1197 C CA . MET A 1 160 ? 11.284 4.703 -21.735 1.00 78.12 160 MET A CA 1
ATOM 1198 C C . MET A 1 160 ? 10.126 5.565 -21.210 1.00 78.12 160 MET A C 1
ATOM 1200 O O . MET A 1 160 ? 10.218 6.197 -20.158 1.00 78.12 160 MET A O 1
ATOM 1204 N N . ALA A 1 161 ? 8.979 5.528 -21.895 1.00 77.81 161 ALA A N 1
ATOM 1205 C CA . ALA A 1 161 ? 7.791 6.283 -21.483 1.00 77.81 161 ALA A CA 1
ATOM 1206 C C . ALA A 1 161 ? 7.273 5.896 -20.081 1.00 77.81 161 ALA A C 1
ATOM 1208 O O . ALA A 1 161 ? 6.717 6.729 -19.371 1.00 77.81 161 ALA A O 1
ATOM 1209 N N . MET A 1 162 ? 7.472 4.632 -19.688 1.00 73.31 162 MET A N 1
ATOM 1210 C CA . MET A 1 162 ? 7.160 4.093 -18.356 1.00 73.31 162 MET A CA 1
ATOM 1211 C C . MET A 1 162 ? 8.374 4.094 -17.406 1.00 73.31 162 MET A C 1
ATOM 1213 O O . MET A 1 162 ? 8.384 3.378 -16.405 1.00 73.31 162 MET A O 1
ATOM 1217 N N . GLY A 1 163 ? 9.419 4.841 -17.748 1.00 73.50 163 GLY A N 1
ATOM 1218 C CA . GLY A 1 163 ? 10.651 4.963 -16.984 1.00 73.50 163 GLY A CA 1
ATOM 1219 C C . GLY A 1 163 ? 10.558 5.963 -15.841 1.00 73.50 163 GLY A C 1
ATOM 1220 O O . GLY A 1 163 ? 9.845 6.965 -15.939 1.00 73.50 163 GLY A O 1
ATOM 1221 N N . GLY A 1 164 ? 11.313 5.741 -14.766 1.00 70.56 164 GLY A N 1
ATOM 1222 C CA . GLY A 1 164 ? 11.437 6.683 -13.652 1.00 70.56 164 GLY A CA 1
ATOM 1223 C C . GLY A 1 164 ? 11.945 8.057 -14.097 1.00 70.56 164 GLY A C 1
ATOM 1224 O O . GLY A 1 164 ? 11.477 9.073 -13.582 1.00 70.56 164 GLY A O 1
ATOM 1225 N N . GLN A 1 165 ? 12.820 8.104 -15.105 1.00 70.94 165 GLN A N 1
ATOM 1226 C CA . GLN A 1 165 ? 13.318 9.356 -15.684 1.00 70.94 165 GLN A CA 1
ATOM 1227 C C . GLN A 1 165 ? 12.215 10.164 -16.388 1.00 70.94 165 GLN A C 1
ATOM 1229 O O . GLN A 1 165 ? 12.120 11.377 -16.201 1.00 70.94 165 GLN A O 1
ATOM 1234 N N . GLN A 1 166 ? 11.337 9.502 -17.148 1.00 73.44 166 GLN A N 1
ATOM 1235 C CA . GLN A 1 166 ? 10.213 10.164 -17.812 1.00 73.44 166 GLN A CA 1
ATOM 1236 C C . GLN A 1 166 ? 9.128 10.566 -16.809 1.00 73.44 166 GLN A C 1
ATOM 1238 O O . GLN A 1 166 ? 8.583 11.670 -16.883 1.00 73.44 166 GLN A O 1
ATOM 1243 N N . PHE A 1 167 ? 8.836 9.704 -15.833 1.00 65.56 167 PHE A N 1
ATOM 1244 C CA . PHE A 1 167 ? 7.879 10.010 -14.773 1.00 65.56 167 PHE A CA 1
ATOM 1245 C C . PHE A 1 167 ? 8.323 11.185 -13.893 1.00 65.56 167 PHE A C 1
ATOM 1247 O O . PHE A 1 167 ? 7.463 11.923 -13.423 1.00 65.56 167 PHE A O 1
ATOM 1254 N N . GLY A 1 168 ? 9.628 11.420 -13.726 1.00 62.75 168 GLY A N 1
ATOM 1255 C CA . GLY A 1 168 ? 10.155 12.595 -13.022 1.00 62.75 168 GLY A CA 1
ATOM 1256 C C . GLY A 1 168 ? 9.869 13.942 -13.707 1.00 62.75 168 GLY A C 1
ATOM 1257 O O . GLY A 1 168 ? 9.841 14.966 -13.025 1.00 62.75 168 GLY A O 1
ATOM 1258 N N . ASN A 1 169 ? 9.625 13.954 -15.026 1.00 63.53 169 ASN A N 1
ATOM 1259 C CA . ASN A 1 169 ? 9.379 15.175 -15.814 1.00 63.53 169 ASN A CA 1
ATOM 1260 C C . ASN A 1 169 ? 7.924 15.655 -15.765 1.00 63.53 169 ASN A C 1
ATOM 1262 O O . ASN A 1 169 ? 7.639 16.842 -15.923 1.00 63.53 169 ASN A O 1
ATOM 1266 N N . TYR A 1 170 ? 6.986 14.740 -15.547 1.00 58.03 170 TYR A N 1
ATOM 1267 C CA . TYR A 1 170 ? 5.625 15.097 -15.169 1.00 58.03 170 TYR A CA 1
ATOM 1268 C C . TYR A 1 170 ? 5.654 15.423 -13.663 1.00 58.03 170 TYR A C 1
ATOM 1270 O O . TYR A 1 170 ? 6.454 14.837 -12.945 1.00 58.03 170 TYR A O 1
ATOM 1278 N N . ASN A 1 171 ? 4.839 16.357 -13.157 1.00 49.62 171 ASN A N 1
ATOM 1279 C CA . ASN A 1 171 ? 4.873 16.869 -11.768 1.00 49.62 171 ASN A CA 1
ATOM 1280 C C . ASN A 1 171 ? 4.471 15.822 -10.683 1.00 49.62 171 ASN A C 1
ATOM 1282 O O . ASN A 1 171 ? 3.709 16.104 -9.763 1.00 49.62 171 ASN A O 1
ATOM 1286 N N . TRP A 1 172 ? 4.959 14.584 -10.794 1.00 50.09 172 TRP A N 1
ATOM 1287 C CA . TRP A 1 172 ? 4.698 13.416 -9.957 1.00 50.09 172 TRP A CA 1
ATOM 1288 C C . TRP A 1 172 ? 5.440 13.439 -8.635 1.00 50.09 172 TRP A C 1
ATOM 1290 O O . TRP A 1 172 ? 5.188 12.571 -7.807 1.00 50.09 172 TRP A O 1
ATOM 1300 N N . ASN A 1 173 ? 6.319 14.408 -8.381 1.00 42.88 173 ASN A N 1
ATOM 1301 C CA . ASN A 1 173 ? 6.945 14.541 -7.068 1.00 42.88 173 ASN A CA 1
ATOM 1302 C C . ASN A 1 173 ? 5.899 14.623 -5.936 1.00 42.88 173 ASN A C 1
ATOM 1304 O O . ASN A 1 173 ? 6.165 14.120 -4.851 1.00 42.88 173 ASN A O 1
ATOM 1308 N N . GLU A 1 174 ? 4.697 15.154 -6.193 1.00 46.94 174 GLU A N 1
ATOM 1309 C CA . GLU A 1 174 ? 3.572 15.163 -5.238 1.00 46.94 174 GLU A CA 1
ATOM 1310 C C . GLU A 1 174 ? 2.868 13.799 -5.080 1.00 46.94 174 GLU A C 1
ATOM 1312 O O . GLU A 1 174 ? 2.201 13.550 -4.078 1.00 46.94 174 GLU A O 1
ATOM 1317 N N . VAL A 1 175 ? 3.015 12.892 -6.049 1.00 47.12 175 VAL A N 1
ATOM 1318 C CA . VAL A 1 175 ? 2.362 11.572 -6.065 1.00 47.12 175 VAL A CA 1
ATOM 1319 C C . VAL A 1 175 ? 3.319 10.450 -5.637 1.00 47.12 175 VAL A C 1
ATOM 1321 O O . VAL A 1 175 ? 2.894 9.507 -4.973 1.00 47.12 175 VAL A O 1
ATOM 1324 N N . VAL A 1 176 ? 4.611 10.552 -5.971 1.00 46.31 176 VAL A N 1
ATOM 1325 C CA . VAL A 1 176 ? 5.662 9.571 -5.629 1.00 46.31 176 VAL A CA 1
ATOM 1326 C C . VAL A 1 176 ? 6.193 9.795 -4.217 1.00 46.31 176 VAL A C 1
ATOM 1328 O O . VAL A 1 176 ? 6.489 8.826 -3.518 1.00 46.31 176 VAL A O 1
ATOM 1331 N N . LYS A 1 177 ? 6.247 11.048 -3.739 1.00 52.94 177 LYS A N 1
ATOM 1332 C CA . LYS A 1 177 ? 6.610 11.360 -2.346 1.00 52.94 177 LYS A CA 1
ATOM 1333 C C . LYS A 1 177 ? 5.414 11.190 -1.419 1.00 52.94 177 LYS A C 1
ATOM 1335 O O . LYS A 1 177 ? 5.079 12.080 -0.649 1.00 52.94 177 LYS A O 1
ATOM 1340 N N . GLN A 1 178 ? 4.778 10.031 -1.509 1.00 52.28 178 GLN A N 1
ATOM 1341 C CA . GLN A 1 178 ? 3.773 9.581 -0.565 1.00 52.28 178 GLN A CA 1
ATOM 1342 C C . GLN A 1 178 ? 4.481 8.744 0.496 1.00 52.28 178 GLN A C 1
ATOM 1344 O O . GLN A 1 178 ? 4.841 7.589 0.234 1.00 52.28 178 GLN A O 1
ATOM 1349 N N . PRO A 1 179 ? 4.767 9.323 1.666 1.00 54.59 179 PRO A N 1
ATOM 1350 C CA . PRO A 1 179 ? 5.503 8.633 2.701 1.00 54.59 179 PRO A CA 1
ATOM 1351 C C . PRO A 1 179 ? 4.647 7.546 3.343 1.00 54.59 179 PRO A C 1
ATOM 1353 O O . PRO A 1 179 ? 3.534 7.794 3.792 1.00 54.59 179 PRO A O 1
ATOM 1356 N N . MET A 1 180 ? 5.187 6.334 3.453 1.00 54.25 180 MET A N 1
ATOM 1357 C CA . MET A 1 180 ? 4.606 5.366 4.379 1.00 54.25 180 MET A CA 1
ATOM 1358 C C . MET A 1 180 ? 4.868 5.844 5.808 1.00 54.25 180 MET A C 1
ATOM 1360 O O . MET A 1 180 ? 5.907 6.457 6.077 1.00 54.25 180 MET A O 1
ATOM 1364 N N . LEU A 1 181 ? 3.934 5.549 6.711 1.00 51.47 181 LEU A N 1
ATOM 1365 C CA . LEU A 1 181 ? 4.060 5.804 8.143 1.00 51.47 181 LEU A CA 1
ATOM 1366 C C . LEU A 1 181 ? 5.457 5.371 8.627 1.00 51.47 181 LEU A C 1
ATOM 1368 O O . LEU A 1 181 ? 5.861 4.238 8.372 1.00 51.47 181 LEU A O 1
ATOM 1372 N N . VAL A 1 182 ? 6.197 6.284 9.265 1.00 53.53 182 VAL A N 1
ATOM 1373 C CA . VAL A 1 182 ? 7.571 6.106 9.788 1.00 53.53 182 VAL A CA 1
ATOM 1374 C C . VAL A 1 182 ? 8.667 5.780 8.764 1.00 53.53 182 VAL A C 1
ATOM 1376 O O . VAL A 1 182 ? 9.781 5.435 9.162 1.00 53.53 182 VAL A O 1
ATOM 1379 N N . CYS A 1 183 ? 8.411 5.914 7.459 1.00 52.72 183 CYS A N 1
ATOM 1380 C CA . CYS A 1 183 ? 9.430 5.677 6.440 1.00 52.72 183 CYS A CA 1
ATOM 1381 C C . CYS A 1 183 ? 10.504 6.787 6.465 1.00 52.72 183 CYS A C 1
ATOM 1383 O O . CYS A 1 183 ? 10.177 7.968 6.328 1.00 52.72 183 CYS A O 1
ATOM 1385 N N . PRO A 1 184 ? 11.796 6.441 6.621 1.00 54.62 184 PRO A N 1
ATOM 1386 C CA . PRO A 1 184 ? 12.880 7.423 6.591 1.00 54.62 184 PRO A CA 1
ATOM 1387 C C . PRO A 1 184 ? 13.298 7.828 5.169 1.00 54.62 184 PRO A C 1
ATOM 1389 O O . PRO A 1 184 ? 13.854 8.909 5.000 1.00 54.62 184 PRO A O 1
ATOM 1392 N N . VAL A 1 185 ? 13.000 6.993 4.163 1.00 55.47 185 VAL A N 1
ATOM 1393 C CA . VAL A 1 185 ? 13.318 7.232 2.739 1.00 55.47 185 VAL A CA 1
ATOM 1394 C C . VAL A 1 185 ? 12.363 8.261 2.127 1.00 55.47 185 VAL A C 1
ATOM 1396 O O . VAL A 1 185 ? 12.774 9.143 1.381 1.00 55.47 185 VAL A O 1
ATOM 1399 N N . VAL A 1 186 ? 11.083 8.196 2.500 1.00 50.22 186 VAL A N 1
ATOM 1400 C CA . VAL A 1 186 ? 10.050 9.165 2.122 1.00 50.22 186 VAL A CA 1
ATOM 1401 C C . VAL A 1 186 ? 9.391 9.589 3.433 1.00 50.22 186 VAL A C 1
ATOM 1403 O O . VAL A 1 186 ? 8.646 8.814 4.022 1.00 50.22 186 VAL A O 1
ATOM 1406 N N . ARG A 1 187 ? 9.760 10.764 3.963 1.00 36.34 187 ARG A N 1
ATOM 1407 C CA . ARG A 1 187 ? 9.480 11.170 5.357 1.00 36.34 187 ARG A CA 1
ATOM 1408 C C . ARG A 1 187 ? 7.980 11.240 5.683 1.00 36.34 187 ARG A C 1
ATOM 1410 O O . ARG A 1 187 ? 7.300 12.137 5.198 1.00 36.34 187 ARG A O 1
ATOM 1417 N N . SER A 1 188 ? 7.501 10.418 6.621 1.00 30.59 188 SER A N 1
ATOM 1418 C CA . SER A 1 188 ? 6.348 10.756 7.478 1.00 30.59 188 SER A CA 1
ATOM 1419 C C . SER A 1 188 ? 6.524 10.229 8.893 1.00 30.59 188 SER A C 1
ATOM 1421 O O . SER A 1 188 ? 7.124 9.180 9.115 1.00 30.59 188 SER A O 1
ATOM 1423 N N . SER A 1 189 ? 5.973 10.961 9.859 1.00 26.89 189 SER A N 1
ATOM 1424 C CA . SER A 1 189 ? 6.081 10.659 11.285 1.00 26.89 189 SER A CA 1
ATOM 1425 C C . SER A 1 189 ? 4.684 10.521 11.879 1.00 26.89 189 SER A C 1
ATOM 1427 O O . SER A 1 189 ? 4.092 11.521 12.272 1.00 26.89 189 SER A O 1
ATOM 1429 N N . VAL A 1 190 ? 4.148 9.303 11.954 1.00 27.41 190 VAL A N 1
ATOM 1430 C CA . VAL A 1 190 ? 2.903 8.999 12.684 1.00 27.41 190 VAL A CA 1
ATOM 1431 C C . VAL A 1 190 ? 3.062 7.613 13.325 1.00 27.41 190 VAL A C 1
ATOM 1433 O O . VAL A 1 190 ? 3.796 6.785 12.801 1.00 27.41 190 VAL A O 1
ATOM 1436 N N . ALA A 1 191 ? 2.453 7.360 14.482 1.00 27.20 191 ALA A N 1
ATOM 1437 C CA . ALA A 1 191 ? 2.411 6.052 15.149 1.00 27.20 191 ALA A CA 1
ATOM 1438 C C . ALA A 1 191 ? 0.942 5.652 15.366 1.00 27.20 191 ALA A C 1
ATOM 1440 O O . ALA A 1 191 ? 0.089 6.534 15.420 1.00 27.20 191 ALA A O 1
ATOM 1441 N N . MET A 1 192 ? 0.644 4.350 15.459 1.00 25.30 192 MET A N 1
ATOM 1442 C CA . MET A 1 192 ? -0.732 3.836 15.451 1.00 25.30 192 MET A CA 1
ATOM 1443 C C . MET A 1 192 ? -0.969 2.821 16.588 1.00 25.30 192 MET A C 1
ATOM 1445 O O . MET A 1 192 ? -0.164 1.912 16.788 1.00 25.30 192 MET A O 1
ATOM 1449 N N . SER A 1 193 ? -2.080 2.974 17.314 1.00 25.73 193 SER A N 1
ATOM 1450 C CA . SER A 1 193 ? -2.690 1.992 18.234 1.00 25.73 193 SER A CA 1
ATOM 1451 C C . SER A 1 193 ? -4.166 1.789 17.833 1.00 25.73 193 SER A C 1
ATOM 1453 O O . SER A 1 193 ? -4.711 2.625 17.117 1.00 25.73 193 SER A O 1
ATOM 1455 N N . MET A 1 194 ? -4.768 0.648 18.192 1.00 27.95 194 MET A N 1
ATOM 1456 C CA . MET A 1 194 ? -5.793 -0.041 17.392 1.00 27.95 194 MET A CA 1
ATOM 1457 C C . MET A 1 194 ? -7.167 -0.123 18.093 1.00 27.95 194 MET A C 1
ATOM 1459 O O . MET A 1 194 ? -7.325 -0.887 19.040 1.00 27.95 194 MET A O 1
ATOM 1463 N N . SER A 1 195 ? -8.176 0.580 17.565 1.00 29.77 195 SER A N 1
ATOM 1464 C CA . SER A 1 195 ? -9.614 0.352 17.837 1.00 29.77 195 SER A CA 1
ATOM 1465 C C . SER A 1 195 ? -10.306 0.014 16.516 1.00 29.77 195 SER A C 1
ATOM 1467 O O . SER A 1 195 ? -10.207 0.805 15.585 1.00 29.77 195 SER A O 1
ATOM 1469 N N . ILE A 1 196 ? -10.951 -1.154 16.387 1.00 42.75 196 ILE A N 1
ATOM 1470 C CA . ILE A 1 196 ? -11.410 -1.698 15.092 1.00 42.75 196 ILE A CA 1
ATOM 1471 C C . ILE A 1 196 ? -12.935 -1.638 14.970 1.00 42.75 196 ILE A C 1
ATOM 1473 O O . ILE A 1 196 ? -13.643 -2.334 15.688 1.00 42.75 196 ILE A O 1
ATOM 1477 N N . LYS A 1 197 ? -13.443 -0.924 13.964 1.00 46.72 197 LYS A N 1
ATOM 1478 C CA . LYS A 1 197 ? -14.815 -1.069 13.465 1.00 46.72 197 LYS A CA 1
ATOM 1479 C C . LYS A 1 197 ? -14.828 -1.838 12.153 1.00 46.72 197 LYS A C 1
ATOM 1481 O O . LYS A 1 197 ? -14.079 -1.523 11.230 1.00 46.72 197 LYS A O 1
ATOM 1486 N N . MET A 1 198 ? -15.692 -2.840 12.053 1.00 39.78 198 MET A N 1
ATOM 1487 C CA . MET A 1 198 ? -15.874 -3.613 10.825 1.00 39.78 198 MET A CA 1
ATOM 1488 C C . MET A 1 198 ? -17.209 -3.250 10.188 1.00 39.78 198 MET A C 1
ATOM 1490 O O . MET A 1 198 ? -18.232 -3.228 10.858 1.00 39.78 198 MET A O 1
ATOM 1494 N N . ALA A 1 199 ? -17.226 -2.977 8.888 1.00 46.53 199 ALA A N 1
ATOM 1495 C CA . ALA A 1 199 ? -18.474 -2.802 8.161 1.00 46.53 199 ALA A CA 1
ATOM 1496 C C . ALA A 1 199 ? -18.879 -4.132 7.508 1.00 46.53 199 ALA A C 1
ATOM 1498 O O . ALA A 1 199 ? -18.199 -4.593 6.581 1.00 46.53 199 ALA A O 1
ATOM 1499 N N . THR A 1 200 ? -19.961 -4.745 7.992 1.00 37.19 200 THR A N 1
ATOM 1500 C CA . THR A 1 200 ? -20.498 -6.019 7.486 1.00 37.19 200 THR A CA 1
ATOM 1501 C C . THR A 1 200 ? -21.807 -5.807 6.720 1.00 37.19 200 THR A C 1
ATOM 1503 O O . THR A 1 200 ? -22.566 -4.877 7.009 1.00 37.19 200 THR A O 1
ATOM 1506 N N . SER A 1 201 ? -22.059 -6.642 5.705 1.00 39.38 201 SER A N 1
ATOM 1507 C CA . SER A 1 201 ? -23.345 -6.711 4.986 1.00 39.38 201 SER A CA 1
ATOM 1508 C C . SER A 1 201 ? -24.224 -7.856 5.473 1.00 39.38 201 SER A C 1
ATOM 1510 O O . SER A 1 201 ? -23.692 -8.993 5.523 1.00 39.38 201 SER A O 1
#

Foldseek 3Di:
DDDQPFVDFQDEAEAACVVPAPDAQQVVLVVCCVVNNPQKKKWFQGNCLLVLNQQTWIFIQFPVSGSPDTPGHRSVSVVCNVQQFGMKIWGFDQDDPDDPDPVVVVVVLVVVLVVLVVDPVLQVCLQLNPLQVVLVQQQVLCCCDPNNPTRHDDDPPDDDCSHSVVCNVPPCNVVRLRDGDPDSSRDDDGDGDTDIYTYGD

Mean predicted aligned error: 9.88 Å

pLDDT: mean 77.01, std 17.94, range [25.3, 92.62]

Nearest PDB structures (foldseek):
  1b4n-assembly1_D  TM=8.198E-01  e=4.109E-05  Pyrococcus furiosus
  8c0z-assembly1_A  TM=7.733E-01  e=1.034E-03  Aromatoleum aromaticum
  6x6u-assembly1_C  TM=6.580E-01  e=5.159E-04  Pyrococcus furiosus COM1
  4z3w-assembly1_C  TM=6.340E-01  e=4.160E-03  Geobacter metallireducens GS-15

Solvent-accessible surface area (backbone atoms only — not comparable to full-atom values): 11169 Å² total; per-residue (Å²): 137,82,75,67,89,68,90,50,91,67,47,77,49,79,41,80,27,72,93,44,64,84,38,58,58,62,61,42,44,53,56,46,34,72,72,69,38,85,58,48,42,39,42,34,39,30,49,49,2,60,79,47,33,65,77,12,23,33,27,26,42,44,87,84,63,41,58,79,40,67,53,52,70,89,20,52,4,13,55,40,20,72,68,36,36,42,35,36,42,27,45,53,37,84,52,75,74,91,59,94,54,58,67,59,53,55,50,51,52,53,54,51,52,50,54,49,72,71,34,66,67,50,52,47,39,55,70,37,33,78,37,40,51,49,44,54,26,28,73,70,44,68,29,78,26,83,88,63,77,37,27,47,90,56,60,96,90,54,84,44,84,80,13,13,75,48,47,62,74,46,89,37,68,77,67,65,61,62,27,50,77,58,30,82,69,35,76,33,88,61,56,73,42,80,25,49,34,41,20,40,104

Sequence (201 aa):
MDSDPFSKEGEIAYDSATPYLGLGNFAPASRLHERYGNKVSIGLCGPVGEYGGLLSGISFSDTDLRPSRLAARGGVGAFMGSKRVKAIVVEQNPGMPKLHDRKKVMGSVKAYNAMLNEDEIAQNMATYGTALMADVQNYLGGLPVRNFSEGRIVEDDETMAMGGQQFGNYNWNEVVKQPMLVCPVVRSSVAMSMSIKMATS